Protein 1SS4 (pdb70)

Nearest PDB structures (foldseek):
  1ss4-assembly1_A  TM=1.002E+00  e=3.225E-28  Bacillus cereus
  2rk0-assembly1_A  TM=7.006E-01  e=5.644E-05  Parafrankia sp. EAN1pec
  3e5d-assembly1_A-2  TM=6.863E-01  e=2.915E-05  Listeria monocytogenes serotype 4b str. F2365
  2rk0-assembly1_B  TM=6.713E-01  e=6.364E-05  Parafrankia sp. EAN1pec
  2p25-assembly1_A-2  TM=6.770E-01  e=6.238E-04  Enterococcus faecalis V583

Secondary structure (DSSP, 8-state):
-----B----EEEE-S-HHHHHHHHHHHT------EEE-SHHHHHHHS--S-EEEE---TTSS--EEEEEEEESPP--B-TT--SSSBEEEE--BBS-S---HHHHHTT-EESS--EEETTTEEEEEEE-GGG-EEEEEEE--/--B----EEEE-S-HHHHHHHHHHHT------EEE--SHHHHHHT-SS-EEEE---TTSS--EEEEEEEESPP--B-TT--SSSBEEEE--BBS-S---HHHHHTT-EESS--EEETTTEEEEEEE-GGG-EEEEEEE--

Foldseek 3Di:
DPPDDDPAAAAEDEDADPVQVQVFVVVVAFDKPDKAKDQPQVVCVVVVVGRWIKIWIAHPVRRYDYIYIYTPPPHDDDDCQQPDCPDDDDHEEEEDADPVVCVVQVVVPKAWPDDQADDDQFKTKTWILGDVGHIYIYIYTHD/DDDPAAAAEDEDADQVQVQVLVVVVAFHKDDKDWDQDQVVCVVVVNGRWTKIWIAHPVRRYDYIYIYTPPPHDDDDCQQPDCPDDDDREEEEDADPVVVVVQVVVPKAWPDDWADDDQFKIKTWIQGVVRHIYMYMYGHD

Structure (mmCIF, N/CA/C/O backbone):
data_1SS4
#
_entry.id   1SS4
#
_cell.length_a   60.240
_cell.length_b   66.093
_cell.length_c   102.212
_cell.angle_alpha   90.00
_cell.angle_beta   90.00
_cell.angle_gamma   90.00
#
_symmetry.space_group_name_H-M   'P 2 2 21'
#
loop_
_entity.id
_entity.type
_entity.pdbx_description
1 polymer 'Glyoxalase family protein'
2 non-polymer 'ACETATE ION'
3 non-polymer 'SODIUM ION'
4 non-polymer 'CITRIC ACID'
5 non-polymer 'FORMIC ACID'
6 non-polymer 'MAGNESIUM ION'
7 non-polymer GLUTATHIONE
8 water water
#
loop_
_atom_site.group_PDB
_atom_site.id
_atom_site.type_symbol
_atom_site.label_atom_id
_atom_site.label_alt_id
_atom_site.label_comp_id
_atom_site.label_asym_id
_atom_site.label_entity_id
_atom_site.label_seq_id
_atom_site.pdbx_PDB_ins_code
_atom_site.Cartn_x
_atom_site.Cartn_y
_atom_site.Cartn_z
_atom_site.occupancy
_atom_site.B_iso_or_equiv
_atom_site.auth_seq_id
_atom_site.auth_comp_id
_atom_site.auth_asym_id
_atom_site.auth_atom_id
_atom_site.pdbx_PDB_model_num
ATOM 1 N N . ALA A 1 3 ? 8.248 34.597 10.950 1.00 54.58 0 ALA A N 1
ATOM 2 C CA . ALA A 1 3 ? 7.444 34.801 12.184 1.00 54.06 0 ALA A CA 1
ATOM 3 C C . ALA A 1 3 ? 6.106 34.070 12.076 1.00 53.76 0 ALA A C 1
ATOM 4 O O . ALA A 1 3 ? 5.344 34.266 11.124 1.00 54.24 0 ALA A O 1
ATOM 14 N N . ALA A 1 5 ? 2.467 33.387 13.746 1.00 48.23 2 ALA A N 1
ATOM 15 C CA . ALA A 1 5 ? 1.485 33.938 14.666 1.00 47.92 2 ALA A CA 1
ATOM 16 C C . ALA A 1 5 ? 1.275 33.096 15.923 1.00 46.46 2 ALA A C 1
ATOM 17 O O . ALA A 1 5 ? 1.401 33.601 17.038 1.00 47.13 2 ALA A O 1
ATOM 19 N N . LYS A 1 6 ? 0.969 31.814 15.746 1.00 44.10 3 LYS A N 1
ATOM 20 C CA . LYS A 1 6 ? 0.700 30.941 16.885 1.00 42.93 3 LYS A CA 1
ATOM 21 C C . LYS A 1 6 ? 1.748 29.872 17.203 1.00 40.15 3 LYS A C 1
ATOM 22 O O . LYS A 1 6 ? 1.400 28.751 17.604 1.00 38.79 3 LYS A O 1
ATOM 28 N N . ASN A 1 7 ? 3.021 30.202 17.034 1.00 35.53 4 ASN A N 1
ATOM 29 C CA . ASN A 1 7 ? 4.061 29.232 17.343 1.00 32.34 4 ASN A CA 1
ATOM 30 C C . ASN A 1 7 ? 5.468 29.801 17.266 1.00 32.11 4 ASN A C 1
ATOM 31 O O . ASN A 1 7 ? 5.670 30.951 16.894 1.00 33.11 4 ASN A O 1
ATOM 36 N N . LYS A 1 8 ? 6.443 28.976 17.616 1.00 30.10 5 LYS A N 1
ATOM 37 C CA . LYS A 1 8 ? 7.835 29.397 17.606 1.00 29.35 5 LYS A CA 1
ATOM 38 C C . LYS A 1 8 ? 8.723 28.171 17.439 1.00 26.59 5 LYS A C 1
ATOM 39 O O . LYS A 1 8 ? 8.485 27.141 18.067 1.00 26.64 5 LYS A O 1
ATOM 45 N N . LEU A 1 9 ? 9.740 28.276 16.589 1.00 24.64 6 LEU A N 1
ATOM 46 C CA . LEU A 1 9 ? 10.654 27.162 16.379 1.00 23.79 6 LEU A CA 1
ATOM 47 C C . LEU A 1 9 ? 11.834 27.431 17.286 1.00 24.20 6 LEU A C 1
ATOM 48 O O . LEU A 1 9 ? 12.650 28.319 16.993 1.00 23.05 6 LEU A O 1
ATOM 53 N N . LEU A 1 10 ? 11.936 26.666 18.373 1.00 24.40 7 LEU A N 1
ATOM 54 C CA . LEU A 1 10 ? 13.010 26.874 19.348 1.00 25.18 7 LEU A CA 1
ATOM 55 C C . LEU A 1 10 ? 14.365 26.365 18.867 1.00 24.89 7 LEU A C 1
ATOM 56 O O . LEU A 1 10 ? 15.395 26.977 19.144 1.00 25.21 7 LEU A O 1
ATOM 61 N N . ARG A 1 11 ? 14.374 25.241 18.161 1.00 22.85 8 ARG A N 1
ATOM 62 C CA . ARG A 1 11 ? 15.621 24.733 17.594 1.00 24.99 8 ARG A CA 1
ATOM 63 C C . ARG A 1 11 ? 15.450 23.404 16.888 1.00 23.80 8 ARG A C 1
ATOM 64 O O . ARG A 1 11 ? 14.387 22.789 16.917 1.00 23.06 8 ARG A O 1
ATOM 80 N N . ASP A 1 13 ? 16.530 20.046 17.348 1.00 22.78 10 ASP A N 1
ATOM 81 C CA . ASP A 1 13 ? 17.148 19.258 18.405 1.00 23.83 10 ASP A CA 1
ATOM 82 C C . ASP A 1 13 ? 18.217 18.272 17.972 1.00 22.36 10 ASP A C 1
ATOM 83 O O . ASP A 1 13 ? 19.280 18.178 18.592 1.00 20.74 10 ASP A O 1
ATOM 88 N N . ASN A 1 14 ? 17.946 17.526 16.913 1.00 21.19 11 ASN A N 1
ATOM 89 C CA . ASN A 1 14 ? 18.900 16.527 16.459 1.00 22.64 11 ASN A CA 1
ATOM 90 C C . ASN A 1 14 ? 18.449 15.892 15.153 1.00 21.68 11 ASN A C 1
ATOM 91 O O . ASN A 1 14 ? 17.304 16.066 14.723 1.00 23.59 11 ASN A O 1
ATOM 96 N N . VAL A 1 15 ? 19.372 15.171 14.531 1.00 21.24 12 VAL A N 1
ATOM 97 C CA . VAL A 1 15 ? 19.057 14.390 13.347 1.00 19.52 12 VAL A CA 1
ATOM 98 C C . VAL A 1 15 ? 19.366 12.997 13.875 1.00 20.31 12 VAL A C 1
ATOM 99 O O . VAL A 1 15 ? 20.329 12.824 14.617 1.00 18.50 12 VAL A O 1
ATOM 103 N N . SER A 1 16 ? 18.528 12.012 13.564 1.00 18.99 13 SER A N 1
ATOM 104 C CA . SER A 1 16 ? 18.791 10.675 14.072 1.00 18.19 13 SER A CA 1
ATOM 105 C C . SER A 1 16 ? 19.116 9.732 12.959 1.00 19.82 13 SER A C 1
ATOM 106 O O . SER A 1 16 ? 18.635 9.903 11.823 1.00 19.59 13 SER A O 1
ATOM 109 N N . ILE A 1 17 ? 19.942 8.735 13.297 1.00 19.63 14 ILE A N 1
ATOM 110 C CA . ILE A 1 17 ? 20.384 7.715 12.345 1.00 21.43 14 ILE A CA 1
ATOM 111 C C . ILE A 1 17 ? 20.134 6.345 13.001 1.00 21.38 14 ILE A C 1
ATOM 112 O O . ILE A 1 17 ? 20.451 6.157 14.175 1.00 22.70 14 ILE A O 1
ATOM 117 N N . VAL A 1 18 ? 19.547 5.420 12.248 1.00 22.60 15 VAL A N 1
ATOM 118 C CA . VAL A 1 18 ? 19.289 4.062 12.723 1.00 21.67 15 VAL A CA 1
ATOM 119 C C . VAL A 1 18 ? 20.513 3.265 12.281 1.00 22.89 15 VAL A C 1
ATOM 120 O O . VAL A 1 18 ? 20.851 3.253 11.104 1.00 21.62 15 VAL A O 1
ATOM 124 N N . VAL A 1 19 ? 21.194 2.629 13.231 1.00 23.56 16 VAL A N 1
ATOM 125 C CA . VAL A 1 19 ? 22.396 1.894 12.900 1.00 23.73 16 VAL A CA 1
ATOM 126 C C . VAL A 1 19 ? 22.339 0.433 13.322 1.00 26.52 16 VAL A C 1
ATOM 127 O O . VAL A 1 19 ? 21.459 0.028 14.094 1.00 25.39 16 VAL A O 1
ATOM 131 N N . GLU A 1 20 ? 23.276 -0.344 12.780 1.00 27.57 17 GLU A N 1
ATOM 132 C CA . GLU A 1 20 ? 23.400 -1.773 13.054 1.00 31.30 17 GLU A CA 1
ATOM 133 C C . GLU A 1 20 ? 24.095 -1.994 14.402 1.00 30.58 17 GLU A C 1
ATOM 134 O O . GLU A 1 20 ? 23.670 -2.816 15.208 1.00 30.70 17 GLU A O 1
ATOM 140 N N . SER A 1 21 ? 25.171 -1.252 14.636 1.00 32.23 18 SER A N 1
ATOM 141 C CA . SER A 1 21 ? 25.946 -1.352 15.879 1.00 31.37 18 SER A CA 1
ATOM 142 C C . SER A 1 21 ? 26.054 0.006 16.562 1.00 30.60 18 SER A C 1
ATOM 143 O O . SER A 1 21 ? 26.688 0.921 16.034 1.00 28.53 18 SER A O 1
ATOM 146 N N . LEU A 1 22 ? 25.434 0.138 17.733 1.00 30.05 19 LEU A N 1
ATOM 147 C CA . LEU A 1 22 ? 25.503 1.395 18.465 1.00 30.55 19 LEU A CA 1
ATOM 148 C C . LEU A 1 22 ? 26.955 1.634 18.913 1.00 30.43 19 LEU A C 1
ATOM 149 O O . LEU A 1 22 ? 27.487 2.750 18.804 1.00 29.22 19 LEU A O 1
ATOM 154 N N . ASP A 1 23 ? 27.609 0.589 19.408 1.00 29.97 20 ASP A N 1
ATOM 155 C CA . ASP A 1 23 ? 29.002 0.748 19.824 1.00 31.22 20 ASP A CA 1
ATOM 156 C C . ASP A 1 23 ? 29.879 1.328 18.709 1.00 30.79 20 ASP A C 1
ATOM 157 O O . ASP A 1 23 ? 30.651 2.261 18.947 1.00 30.64 20 ASP A O 1
ATOM 162 N N . ASN A 1 24 ? 29.780 0.773 17.501 1.00 29.29 21 ASN A N 1
ATOM 163 C CA . ASN A 1 24 ? 30.608 1.260 16.397 1.00 27.57 21 ASN A CA 1
ATOM 164 C C . ASN A 1 24 ? 30.255 2.678 15.952 1.00 27.77 21 ASN A C 1
ATOM 165 O O . ASN A 1 24 ? 31.145 3.476 15.620 1.00 25.41 21 ASN A O 1
ATOM 170 N N . ALA A 1 25 ? 28.961 2.986 15.915 1.00 25.71 22 ALA A N 1
ATOM 171 C CA . ALA A 1 25 ? 28.523 4.324 15.494 1.00 23.76 22 ALA A CA 1
ATOM 172 C C . ALA A 1 25 ? 28.973 5.370 16.517 1.00 25.31 22 ALA A C 1
ATOM 173 O O . ALA A 1 25 ? 29.480 6.425 16.150 1.00 26.24 22 ALA A O 1
ATOM 175 N N . ILE A 1 26 ? 28.799 5.072 17.802 1.00 26.40 23 ILE A N 1
ATOM 176 C CA . ILE A 1 26 ? 29.246 5.988 18.851 1.00 28.72 23 ILE A CA 1
ATOM 177 C C . ILE A 1 26 ? 30.748 6.228 18.650 1.00 28.14 23 ILE A C 1
ATOM 178 O O . ILE A 1 26 ? 31.209 7.363 18.627 1.00 27.40 23 ILE A O 1
ATOM 183 N N . SER A 1 27 ? 31.506 5.153 18.482 1.00 29.03 24 SER A N 1
ATOM 184 C CA . SER A 1 27 ? 32.950 5.291 18.299 1.00 30.18 24 SER A CA 1
ATOM 185 C C . SER A 1 27 ? 33.302 6.213 17.131 1.00 29.88 24 SER A C 1
ATOM 186 O O . SER A 1 27 ? 34.173 7.077 17.241 1.00 30.82 24 SER A O 1
ATOM 189 N N . PHE A 1 28 ? 32.616 6.030 16.010 1.00 28.09 25 PHE A N 1
ATOM 190 C CA . PHE A 1 28 ? 32.856 6.842 14.826 1.00 27.61 25 PHE A CA 1
ATOM 191 C C . PHE A 1 28 ? 32.577 8.333 15.039 1.00 26.36 25 PHE A C 1
ATOM 192 O O . PHE A 1 28 ? 33.401 9.177 14.699 1.00 26.32 25 PHE A O 1
ATOM 200 N N . PHE A 1 29 ? 31.420 8.670 15.601 1.00 24.75 26 PHE A N 1
ATOM 201 C CA . PHE A 1 29 ? 31.124 10.072 15.798 1.00 24.51 26 PHE A CA 1
ATOM 202 C C . PHE A 1 29 ? 32.019 10.698 16.862 1.00 25.60 26 PHE A C 1
ATOM 203 O O . PHE A 1 29 ? 32.269 11.899 16.830 1.00 25.71 26 PHE A O 1
ATOM 211 N N . GLU A 1 30 ? 32.548 9.879 17.769 1.00 30.36 27 GLU A N 1
ATOM 212 C CA . GLU A 1 30 ? 33.469 10.407 18.777 1.00 32.79 27 GLU A CA 1
ATOM 213 C C . GLU A 1 30 ? 34.733 10.868 18.063 1.00 33.04 27 GLU A C 1
ATOM 214 O O . GLU A 1 30 ? 35.298 11.906 18.404 1.00 33.64 27 GLU A O 1
ATOM 220 N N . GLU A 1 31 ? 35.154 10.101 17.058 1.00 33.73 28 GLU A N 1
ATOM 221 C CA . GLU A 1 31 ? 36.337 10.419 16.258 1.00 33.50 28 GLU A CA 1
ATOM 222 C C . GLU A 1 31 ? 36.129 11.704 15.461 1.00 33.40 28 GLU A C 1
ATOM 223 O O . GLU A 1 31 ? 37.068 12.463 15.233 1.00 31.41 28 GLU A O 1
ATOM 229 N N . ILE A 1 32 ? 34.895 11.932 15.017 1.00 29.92 29 ILE A N 1
ATOM 230 C CA . ILE A 1 32 ? 34.563 13.139 14.278 1.00 28.89 29 ILE A CA 1
ATOM 231 C C . ILE A 1 32 ? 34.666 14.321 15.246 1.00 27.83 29 ILE A C 1
ATOM 232 O O . ILE A 1 32 ? 34.931 15.448 14.844 1.00 27.83 29 ILE A O 1
ATOM 237 N N . GLY A 1 33 ? 34.402 14.069 16.519 1.00 28.72 30 GLY A N 1
ATOM 238 C CA . GLY A 1 33 ? 34.487 15.144 17.486 1.00 28.62 30 GLY A CA 1
ATOM 239 C C . GLY A 1 33 ? 33.266 15.372 18.346 1.00 28.99 30 GLY A C 1
ATOM 240 O O . GLY A 1 33 ? 33.259 16.309 19.148 1.00 28.59 30 GLY A O 1
ATOM 241 N N . LEU A 1 34 ? 32.223 14.559 18.176 1.00 28.65 31 LEU A N 1
ATOM 242 C CA . LEU A 1 34 ? 31.036 14.720 19.010 1.00 27.11 31 LEU A CA 1
ATOM 243 C C . LEU A 1 34 ? 31.226 13.949 20.316 1.00 28.64 31 LEU A C 1
ATOM 244 O O . LEU A 1 34 ? 32.007 12.991 20.387 1.00 27.25 31 LEU A O 1
ATOM 249 N N . ASN A 1 35 ? 30.506 14.379 21.347 1.00 27.83 32 ASN A N 1
ATOM 250 C CA . ASN A 1 35 ? 30.577 13.724 22.653 1.00 29.76 32 ASN A CA 1
ATOM 251 C C . ASN A 1 35 ? 29.271 12.992 22.946 1.00 29.55 32 ASN A C 1
ATOM 252 O O . ASN A 1 35 ? 28.197 13.418 22.518 1.00 31.22 32 ASN A O 1
ATOM 257 N N . LEU A 1 36 ? 29.377 11.881 23.672 1.00 29.64 33 LEU A N 1
ATOM 258 C CA . LEU A 1 36 ? 28.231 11.067 24.026 1.00 29.72 33 LEU A CA 1
ATOM 259 C C . LEU A 1 36 ? 27.588 11.617 25.294 1.00 31.50 33 LEU A C 1
ATOM 260 O O . LEU A 1 36 ? 28.230 11.633 26.344 1.00 30.50 33 LEU A O 1
ATOM 265 N N . GLU A 1 37 ? 26.338 12.075 25.190 1.00 30.11 34 GLU A N 1
ATOM 266 C CA . GLU A 1 37 ? 25.606 12.639 26.336 1.00 33.36 34 GLU A CA 1
ATOM 267 C C . GLU A 1 37 ? 24.970 11.543 27.159 1.00 34.16 34 GLU A C 1
ATOM 268 O O . GLU A 1 37 ? 24.969 11.585 28.392 1.00 37.39 34 GLU A O 1
ATOM 274 N N . GLY A 1 38 ? 24.423 10.554 26.473 1.00 31.79 35 GLY A N 1
ATOM 275 C CA . GLY A 1 38 ? 23.777 9.474 27.177 1.00 32.14 35 GLY A CA 1
ATOM 276 C C . GLY A 1 38 ? 23.537 8.288 26.276 1.00 31.95 35 GLY A C 1
ATOM 277 O O . GLY A 1 38 ? 23.647 8.373 25.046 1.00 29.21 35 GLY A O 1
ATOM 278 N N . ARG A 1 39 ? 23.191 7.176 26.903 1.00 31.21 36 ARG A N 1
ATOM 279 C CA . ARG A 1 39 ? 22.943 5.946 26.189 1.00 34.31 36 ARG A CA 1
ATOM 280 C C . ARG A 1 39 ? 21.965 5.146 27.023 1.00 36.17 36 ARG A C 1
ATOM 281 O O . ARG A 1 39 ? 22.139 5.025 28.237 1.00 35.47 36 ARG A O 1
ATOM 289 N N . ALA A 1 40 ? 20.937 4.602 26.385 1.00 35.29 37 ALA A N 1
ATOM 290 C CA . ALA A 1 40 ? 19.959 3.843 27.131 1.00 36.97 37 ALA A CA 1
ATOM 291 C C . ALA A 1 40 ? 19.079 2.954 26.278 1.00 37.34 37 ALA A C 1
ATOM 292 O O . ALA A 1 40 ? 18.915 3.170 25.080 1.00 35.35 37 ALA A O 1
ATOM 294 N N . ASN A 1 41 ? 18.531 1.926 26.913 1.00 36.47 38 ASN A N 1
ATOM 295 C CA . ASN A 1 41 ? 17.626 1.018 26.240 1.00 38.63 38 ASN A CA 1
ATOM 296 C C . ASN A 1 41 ? 16.268 1.641 26.491 1.00 37.50 38 ASN A C 1
ATOM 297 O O . ASN A 1 41 ? 15.984 2.072 27.600 1.00 38.69 38 ASN A O 1
ATOM 302 N N . VAL A 1 42 ? 15.437 1.717 25.464 1.00 37.77 39 VAL A N 1
ATOM 303 C CA . VAL A 1 42 ? 14.114 2.296 25.629 1.00 37.56 39 VAL A CA 1
ATOM 304 C C . VAL A 1 42 ? 13.103 1.241 25.229 1.00 39.92 39 VAL A C 1
ATOM 305 O O . VAL A 1 42 ? 13.060 0.831 24.073 1.00 39.07 39 VAL A O 1
ATOM 309 N N . GLU A 1 43 ? 12.305 0.773 26.187 1.00 39.79 40 GLU A N 1
ATOM 310 C CA . GLU A 1 43 ? 11.309 -0.231 25.854 1.00 40.92 40 GLU A CA 1
ATOM 311 C C . GLU A 1 43 ? 9.922 0.141 26.336 1.00 40.03 40 GLU A C 1
ATOM 312 O O . GLU A 1 43 ? 8.970 -0.610 26.129 1.00 41.07 40 GLU A O 1
ATOM 318 N N . GLY A 1 44 ? 9.806 1.312 26.957 1.00 39.05 41 GLY A N 1
ATOM 319 C CA . GLY A 1 44 ? 8.514 1.774 27.428 1.00 37.56 41 GLY A CA 1
ATOM 320 C C . GLY A 1 44 ? 7.605 1.873 26.220 1.00 38.11 41 GLY A C 1
ATOM 321 O O . GLY A 1 44 ? 8.056 2.237 25.121 1.00 36.19 41 GLY A O 1
ATOM 322 N N . GLU A 1 45 ? 6.329 1.560 26.402 1.00 36.61 42 GLU A N 1
ATOM 323 C CA . GLU A 1 45 ? 5.403 1.591 25.283 1.00 38.23 42 GLU A CA 1
ATOM 324 C C . GLU A 1 45 ? 5.223 2.962 24.626 1.00 34.15 42 GLU A C 1
ATOM 325 O O . GLU A 1 45 ? 4.797 3.048 23.480 1.00 36.30 42 GLU A O 1
ATOM 331 N N . TRP A 1 46 ? 5.562 4.033 25.331 1.00 33.48 43 TRP A N 1
ATOM 332 C CA . TRP A 1 46 ? 5.422 5.361 24.747 1.00 29.82 43 TRP A CA 1
ATOM 333 C C . TRP A 1 46 ? 6.184 5.488 23.425 1.00 30.72 43 TRP A C 1
ATOM 334 O O . TRP A 1 46 ? 5.676 6.063 22.460 1.00 28.25 43 TRP A O 1
ATOM 345 N N . ALA A 1 47 ? 7.405 4.955 23.388 1.00 29.57 44 ALA A N 1
ATOM 346 C CA . ALA A 1 47 ? 8.245 5.029 22.189 1.00 28.94 44 ALA A CA 1
ATOM 347 C C . ALA A 1 47 ? 7.567 4.391 20.981 1.00 27.63 44 ALA A C 1
ATOM 348 O O . ALA A 1 47 ? 7.588 4.941 19.875 1.00 28.54 44 ALA A O 1
ATOM 350 N N . GLY A 1 48 ? 6.973 3.225 21.199 1.00 24.58 45 GLY A N 1
ATOM 351 C CA . GLY A 1 48 ? 6.278 2.547 20.125 1.00 24.65 45 GLY A CA 1
ATOM 352 C C . GLY A 1 48 ? 5.084 3.349 19.634 1.00 25.27 45 GLY A C 1
ATOM 353 O O . GLY A 1 48 ? 4.710 3.243 18.464 1.00 24.55 45 GLY A O 1
ATOM 354 N N . ARG A 1 49 ? 4.467 4.143 20.512 1.00 25.04 46 ARG A N 1
ATOM 355 C CA . ARG A 1 49 ? 3.321 4.958 20.081 1.00 24.21 46 ARG A CA 1
ATOM 356 C C . ARG A 1 49 ? 3.802 6.106 19.176 1.00 25.30 46 ARG A C 1
ATOM 357 O O . ARG A 1 49 ? 3.066 6.573 18.317 1.00 25.12 46 ARG A O 1
ATOM 365 N N . VAL A 1 50 ? 5.028 6.579 19.397 1.00 22.39 47 VAL A N 1
ATOM 366 C CA . VAL A 1 50 ? 5.566 7.669 18.589 1.00 24.43 47 VAL A CA 1
ATOM 367 C C . VAL A 1 50 ? 5.865 7.166 17.179 1.00 24.36 47 VAL A C 1
ATOM 368 O O . VAL A 1 50 ? 5.446 7.756 16.183 1.00 24.23 47 VAL A O 1
ATOM 372 N N . THR A 1 51 ? 6.611 6.067 17.115 1.00 24.57 48 THR A N 1
ATOM 373 C CA . THR A 1 51 ? 7.047 5.487 15.845 1.00 25.22 48 THR A CA 1
ATOM 374 C C . THR A 1 51 ? 5.959 4.757 15.093 1.00 26.93 48 THR A C 1
ATOM 375 O O . THR A 1 51 ? 6.079 4.543 13.882 1.00 26.03 48 THR A O 1
ATOM 379 N N . GLY A 1 52 ? 4.910 4.353 15.810 1.00 28.66 49 GLY A N 1
ATOM 380 C CA . GLY A 1 52 ? 3.846 3.596 15.182 1.00 28.83 49 GLY A CA 1
ATOM 381 C C . GLY A 1 52 ? 4.211 2.121 15.055 1.00 29.86 49 GLY A C 1
ATOM 382 O O . GLY A 1 52 ? 3.447 1.349 14.475 1.00 31.66 49 GLY A O 1
ATOM 383 N N . LEU A 1 53 ? 5.365 1.708 15.586 1.00 29.67 50 LEU A N 1
ATOM 384 C CA . LEU A 1 53 ? 5.751 0.301 15.478 1.00 30.93 50 LEU A CA 1
ATOM 385 C C . LEU A 1 53 ? 5.086 -0.562 16.554 1.00 35.71 50 LEU A C 1
ATOM 386 O O . LEU A 1 53 ? 4.945 -1.781 16.401 1.00 35.73 50 LEU A O 1
ATOM 391 N N . GLY A 1 54 ? 4.655 0.078 17.634 1.00 38.08 51 GLY A N 1
ATOM 392 C CA . GLY A 1 54 ? 3.979 -0.647 18.690 1.00 42.59 51 GLY A CA 1
ATOM 393 C C . GLY A 1 54 ? 4.901 -1.329 19.674 1.00 43.93 51 GLY A C 1
ATOM 394 O O . GLY A 1 54 ? 5.467 -0.691 20.564 1.00 46.17 51 GLY A O 1
ATOM 395 N N . SER A 1 55 ? 5.055 -2.635 19.529 1.00 44.35 52 SER A N 1
ATOM 396 C CA . SER A 1 55 ? 5.916 -3.358 20.443 1.00 45.70 52 SER A CA 1
ATOM 397 C C . SER A 1 55 ? 7.360 -3.182 19.989 1.00 45.37 52 SER A C 1
ATOM 398 O O . SER A 1 55 ? 7.817 -3.899 19.098 1.00 48.79 52 SER A O 1
ATOM 401 N N . GLN A 1 56 ? 8.069 -2.214 20.569 1.00 41.10 53 GLN A N 1
ATOM 402 C CA . GLN A 1 56 ? 9.460 -2.004 20.184 1.00 38.76 53 GLN A CA 1
ATOM 403 C C . GLN A 1 56 ? 10.400 -1.863 21.357 1.00 37.02 53 GLN A C 1
ATOM 404 O O . GLN A 1 56 ? 9.999 -1.496 22.471 1.00 37.90 53 GLN A O 1
ATOM 410 N N . CYS A 1 57 ? 11.658 -2.180 21.081 1.00 34.19 54 CYS A N 1
ATOM 411 C CA . CYS A 1 57 ? 12.741 -2.108 22.037 1.00 34.53 54 CYS A CA 1
ATOM 412 C C . CYS A 1 57 ? 13.898 -1.559 21.223 1.00 32.61 54 CYS A C 1
ATOM 413 O O . CYS A 1 57 ? 14.354 -2.201 20.281 1.00 30.44 54 CYS A O 1
ATOM 416 N N . VAL A 1 58 ? 14.351 -0.363 21.569 1.00 31.27 55 VAL A N 1
ATOM 417 C CA . VAL A 1 58 ? 15.452 0.256 20.848 1.00 30.93 55 VAL A CA 1
ATOM 418 C C . VAL A 1 58 ? 16.488 0.786 21.820 1.00 30.53 55 VAL A C 1
ATOM 419 O O . VAL A 1 58 ? 16.152 1.190 22.931 1.00 32.30 55 VAL A O 1
ATOM 423 N N . GLU A 1 59 ? 17.757 0.731 21.431 1.00 29.49 56 GLU A N 1
ATOM 424 C CA . GLU A 1 59 ? 18.804 1.282 22.266 1.00 28.54 56 GLU A CA 1
ATOM 425 C C . GLU A 1 59 ? 19.157 2.610 21.600 1.00 29.13 56 GLU A C 1
ATOM 426 O O . GLU A 1 59 ? 19.364 2.676 20.377 1.00 26.25 56 GLU A O 1
ATOM 432 N N . ILE A 1 60 ? 19.232 3.657 22.409 1.00 28.15 57 ILE A N 1
ATOM 433 C CA . ILE A 1 60 ? 19.507 5.005 21.923 1.00 29.29 57 ILE A CA 1
ATOM 434 C C . ILE A 1 60 ? 20.761 5.623 22.524 1.00 29.41 57 ILE A C 1
ATOM 435 O O . ILE A 1 60 ? 21.092 5.376 23.687 1.00 30.44 57 ILE A O 1
ATOM 440 N N . ALA A 1 61 ? 21.452 6.426 21.723 1.00 26.93 58 ALA A N 1
ATOM 441 C CA . ALA A 1 61 ? 22.655 7.124 22.167 1.00 28.51 58 ALA A CA 1
ATOM 442 C C . ALA A 1 61 ? 22.587 8.540 21.617 1.00 29.25 58 ALA A C 1
ATOM 443 O O . ALA A 1 61 ? 22.360 8.732 20.427 1.00 29.58 58 ALA A O 1
ATOM 461 N N . VAL A 1 64 ? 26.479 14.954 21.102 1.00 27.23 61 VAL A N 1
ATOM 462 C CA . VAL A 1 64 ? 26.361 16.401 21.043 1.00 24.40 61 VAL A CA 1
ATOM 463 C C . VAL A 1 64 ? 27.666 17.024 20.553 1.00 25.52 61 VAL A C 1
ATOM 464 O O . VAL A 1 64 ? 28.754 16.495 20.813 1.00 24.48 61 VAL A O 1
ATOM 468 N N . THR A 1 65 ? 27.571 18.135 19.830 1.00 23.70 62 THR A N 1
ATOM 469 C CA . THR A 1 65 ? 28.779 18.793 19.345 1.00 23.72 62 THR A CA 1
ATOM 470 C C . THR A 1 65 ? 29.376 19.612 20.488 1.00 24.56 62 THR A C 1
ATOM 471 O O . THR A 1 65 ? 28.675 19.968 21.435 1.00 24.18 62 THR A O 1
ATOM 475 N N . PRO A 1 66 ? 30.683 19.895 20.422 1.00 26.97 63 PRO A N 1
ATOM 476 C CA . PRO A 1 66 ? 31.357 20.678 21.456 1.00 27.29 63 PRO A CA 1
ATOM 477 C C . PRO A 1 66 ? 30.696 22.034 21.656 1.00 27.56 63 PRO A C 1
ATOM 478 O O . PRO A 1 66 ? 30.606 22.508 22.778 1.00 27.60 63 PRO A O 1
ATOM 482 N N . ASP A 1 67 ? 30.253 22.672 20.573 1.00 28.43 64 ASP A N 1
ATOM 483 C CA . ASP A 1 67 ? 29.616 23.975 20.713 1.00 30.33 64 ASP A CA 1
ATOM 484 C C . ASP A 1 67 ? 28.262 23.852 21.423 1.00 30.07 64 ASP A C 1
ATOM 485 O O . ASP A 1 67 ? 27.638 24.850 21.760 1.00 28.86 64 ASP A O 1
ATOM 490 N N . GLY A 1 68 ? 27.815 22.620 21.645 1.00 29.57 65 GLY A N 1
ATOM 491 C CA . GLY A 1 68 ? 26.546 22.397 22.331 1.00 27.84 65 GLY A CA 1
ATOM 492 C C . GLY A 1 68 ? 25.271 22.705 21.558 1.00 29.51 65 GLY A C 1
ATOM 493 O O . GLY A 1 68 ? 24.176 22.606 22.111 1.00 27.93 65 GLY A O 1
ATOM 494 N N . HIS A 1 69 ? 25.389 23.050 20.281 1.00 28.99 66 HIS A N 1
ATOM 495 C CA . HIS A 1 69 ? 24.209 23.401 19.500 1.00 29.91 66 HIS A CA 1
ATOM 496 C C . HIS A 1 69 ? 23.582 22.287 18.688 1.00 28.96 66 HIS A C 1
ATOM 497 O O . HIS A 1 69 ? 22.406 22.365 18.333 1.00 31.81 66 HIS A O 1
ATOM 504 N N . SER A 1 70 ? 24.364 21.268 18.369 1.00 29.21 67 SER A N 1
ATOM 505 C CA . SER A 1 70 ? 23.868 20.222 17.495 1.00 25.43 67 SER A CA 1
ATOM 506 C C . SER A 1 70 ? 23.984 18.838 18.070 1.00 25.61 67 SER A C 1
ATOM 507 O O . SER A 1 70 ? 24.907 18.541 18.826 1.00 25.51 67 SER A O 1
ATOM 510 N N . ARG A 1 71 ? 23.056 17.979 17.683 1.00 24.22 68 ARG A N 1
ATOM 511 C CA . ARG A 1 71 ? 23.066 16.625 18.189 1.00 23.45 68 ARG A CA 1
ATOM 512 C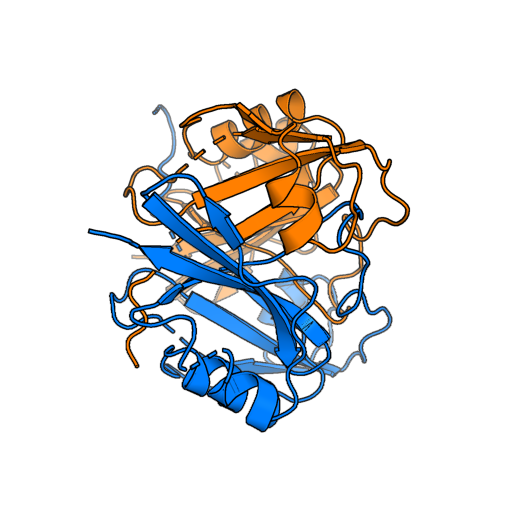 C . ARG A 1 71 ? 22.731 15.586 17.134 1.00 24.88 68 ARG A C 1
ATOM 513 O O . ARG A 1 71 ? 21.966 15.849 16.202 1.00 23.25 68 ARG A O 1
ATOM 521 N N . ILE A 1 72 ? 23.309 14.400 17.314 1.00 23.39 69 ILE A N 1
ATOM 522 C CA . ILE A 1 72 ? 23.053 13.261 16.446 1.00 22.11 69 ILE A CA 1
ATOM 523 C C . ILE A 1 72 ? 22.543 12.154 17.363 1.00 24.56 69 ILE A C 1
ATOM 524 O O . ILE A 1 72 ? 23.217 11.744 18.311 1.00 24.44 69 ILE A O 1
ATOM 529 N N . GLU A 1 73 ? 21.333 11.689 17.090 1.00 22.44 70 GLU A N 1
ATOM 530 C CA . GLU A 1 73 ? 20.751 10.616 17.881 1.00 23.38 70 GLU A CA 1
ATOM 531 C C . GLU A 1 73 ? 20.976 9.323 17.123 1.00 22.59 70 GLU A C 1
ATOM 532 O O . GLU A 1 73 ? 20.583 9.205 15.958 1.00 24.32 70 GLU A O 1
ATOM 538 N N . LEU A 1 74 ? 21.594 8.357 17.786 1.00 22.26 71 LEU A N 1
ATOM 539 C CA . LEU A 1 74 ? 21.859 7.063 17.184 1.00 22.13 71 LEU A CA 1
ATOM 540 C C . LEU A 1 74 ? 20.890 6.058 17.801 1.00 24.89 71 LEU A C 1
ATOM 541 O O . LEU A 1 74 ? 20.724 6.011 19.030 1.00 22.79 71 LEU A O 1
ATOM 546 N N . SER A 1 75 ? 20.219 5.287 16.943 1.00 24.44 72 SER A N 1
ATOM 547 C CA . SER A 1 75 ? 19.254 4.282 17.381 1.00 25.81 72 SER A CA 1
ATOM 548 C C . SER A 1 75 ? 19.566 2.903 16.806 1.00 25.25 72 SER A C 1
ATOM 549 O O . SER A 1 75 ? 19.988 2.778 15.654 1.00 24.22 72 SER A O 1
ATOM 552 N N . ARG A 1 76 ? 19.348 1.882 17.624 1.00 25.05 73 ARG A N 1
ATOM 553 C CA . ARG A 1 76 ? 19.536 0.490 17.224 1.00 28.67 73 ARG A CA 1
ATOM 554 C C . ARG A 1 76 ? 18.274 -0.266 17.641 1.00 27.58 73 ARG A C 1
ATOM 555 O O . ARG A 1 76 ? 17.908 -0.275 18.822 1.00 27.29 73 ARG A O 1
ATOM 563 N N . PHE A 1 77 ? 17.604 -0.883 16.672 1.00 28.52 74 PHE A N 1
ATOM 564 C CA . PHE A 1 77 ? 16.386 -1.637 16.943 1.00 29.64 74 PHE A CA 1
ATOM 565 C C . PHE A 1 77 ? 16.688 -3.055 17.439 1.00 30.46 74 PHE A C 1
ATOM 566 O O . PHE A 1 77 ? 17.468 -3.758 16.829 1.00 30.69 74 PHE A O 1
ATOM 574 N N . LEU A 1 78 ? 16.090 -3.456 18.559 1.00 32.77 75 LEU A N 1
ATOM 575 C CA . LEU A 1 78 ? 16.249 -4.830 19.045 1.00 33.00 75 LEU A CA 1
ATOM 576 C C . LEU A 1 78 ? 14.999 -5.502 18.458 1.00 33.60 75 LEU A C 1
ATOM 577 O O . LEU A 1 78 ? 15.070 -6.557 17.826 1.00 36.20 75 LEU A O 1
ATOM 582 N N . THR A 1 79 ? 13.857 -4.857 18.646 1.00 30.90 76 THR A N 1
ATOM 583 C CA . THR A 1 79 ? 12.593 -5.323 18.077 1.00 31.86 76 THR A CA 1
ATOM 584 C C . THR A 1 79 ? 11.743 -4.091 17.742 1.00 30.86 76 THR A C 1
ATOM 585 O O . THR A 1 79 ? 11.774 -3.086 18.468 1.00 30.27 76 THR A O 1
ATOM 589 N N . PRO A 1 80 ? 11.025 -4.127 16.607 1.00 28.62 77 PRO A N 1
ATOM 590 C CA . PRO A 1 80 ? 10.991 -5.240 15.653 1.00 28.37 77 PRO A CA 1
ATOM 591 C C . PRO A 1 80 ? 12.300 -5.131 14.887 1.00 27.90 77 PRO A C 1
ATOM 592 O O . PRO A 1 80 ? 12.953 -4.105 14.961 1.00 27.02 77 PRO A O 1
ATOM 596 N N . PRO A 1 81 ? 12.704 -6.169 14.138 1.00 29.11 78 PRO A N 1
ATOM 597 C CA . PRO A 1 81 ? 13.977 -5.954 13.439 1.00 26.37 78 PRO A CA 1
ATOM 598 C C . PRO A 1 81 ? 13.860 -4.922 12.311 1.00 25.34 78 PRO A C 1
ATOM 599 O O . PRO A 1 81 ? 12.756 -4.586 11.861 1.00 24.59 78 PRO A O 1
ATOM 603 N N . THR A 1 82 ? 14.989 -4.405 11.844 1.00 23.42 79 THR A N 1
ATOM 604 C CA . THR A 1 82 ? 14.911 -3.461 10.740 1.00 22.52 79 THR A CA 1
ATOM 605 C C . THR A 1 82 ? 14.528 -4.299 9.500 1.00 22.31 79 THR A C 1
ATOM 606 O O . THR A 1 82 ? 14.775 -5.508 9.447 1.00 23.28 79 THR A O 1
ATOM 610 N N . ILE A 1 83 ? 13.926 -3.651 8.511 1.00 20.52 80 ILE A N 1
ATOM 611 C CA . ILE A 1 83 ? 13.458 -4.317 7.308 1.00 21.25 80 ILE A CA 1
ATOM 612 C C . ILE A 1 83 ? 13.833 -3.581 6.017 1.00 20.48 80 ILE A C 1
ATOM 613 O O . ILE A 1 83 ? 13.380 -3.946 4.942 1.00 20.71 80 ILE A O 1
ATOM 618 N N . ALA A 1 84 ? 14.630 -2.523 6.120 1.00 19.86 81 ALA A N 1
ATOM 619 C CA . ALA A 1 84 ? 15.072 -1.788 4.937 1.00 19.40 81 ALA A CA 1
ATOM 620 C C . ALA A 1 84 ? 16.409 -1.171 5.290 1.00 20.20 81 ALA A C 1
ATOM 621 O O . ALA A 1 84 ? 16.755 -1.110 6.464 1.00 21.44 81 ALA A O 1
ATOM 623 N N . ASP A 1 85 ? 17.160 -0.728 4.290 1.00 17.72 82 ASP A N 1
ATOM 624 C CA . ASP A 1 85 ? 18.479 -0.136 4.569 1.00 18.97 82 ASP A CA 1
ATOM 625 C C . ASP A 1 85 ? 18.794 0.910 3.505 1.00 19.41 82 ASP A C 1
ATOM 626 O O . ASP A 1 85 ? 18.747 0.594 2.334 1.00 21.58 82 ASP A O 1
ATOM 631 N N . HIS A 1 86 ? 19.034 2.162 3.882 1.00 15.45 83 HIS A N 1
ATOM 632 C CA . HIS A 1 86 ? 19.448 3.151 2.894 1.00 17.71 83 HIS A CA 1
ATOM 633 C C . HIS A 1 86 ? 20.781 3.754 3.363 1.00 19.73 83 HIS A C 1
ATOM 634 O O . HIS A 1 86 ? 21.179 4.833 2.954 1.00 20.58 83 HIS A O 1
ATOM 641 N N . ARG A 1 87 ? 21.477 3.037 4.234 1.00 20.33 84 ARG A N 1
ATOM 642 C CA . ARG A 1 87 ? 22.767 3.524 4.721 1.00 18.29 84 ARG A CA 1
ATOM 643 C C . ARG A 1 87 ? 23.748 3.771 3.582 1.00 20.45 84 ARG A C 1
ATOM 644 O O . ARG A 1 87 ? 24.507 4.729 3.630 1.00 19.47 84 ARG A O 1
ATOM 652 N N . THR A 1 88 ? 23.729 2.914 2.564 1.00 19.16 85 THR A N 1
ATOM 653 C CA . THR A 1 88 ? 24.642 3.093 1.443 1.00 20.80 85 THR A CA 1
ATOM 654 C C . THR A 1 88 ? 23.935 3.561 0.167 1.00 21.53 85 THR A C 1
ATOM 655 O O . THR A 1 88 ? 24.344 3.225 -0.937 1.00 21.47 85 THR A O 1
ATOM 659 N N . ALA A 1 89 ? 22.871 4.341 0.324 1.00 18.83 86 ALA A N 1
ATOM 660 C CA . ALA A 1 89 ? 22.129 4.845 -0.828 1.00 20.28 86 ALA A CA 1
ATOM 661 C C . ALA A 1 89 ? 23.055 5.694 -1.688 1.00 21.79 86 ALA A C 1
ATOM 662 O O . ALA A 1 89 ? 24.017 6.292 -1.180 1.00 20.82 86 ALA A O 1
ATOM 664 N N . PRO A 1 90 ? 22.806 5.736 -2.999 1.00 20.63 87 PRO A N 1
ATOM 665 C CA . PRO A 1 90 ? 23.691 6.567 -3.823 1.00 21.16 87 PRO A CA 1
ATOM 666 C C . PRO A 1 90 ? 23.527 8.049 -3.476 1.00 22.20 87 PRO A C 1
ATOM 667 O O . PRO A 1 90 ? 22.515 8.458 -2.884 1.00 20.56 87 PRO A O 1
ATOM 671 N N . VAL A 1 91 ? 24.530 8.851 -3.821 1.00 19.68 88 VAL A N 1
ATOM 672 C CA . VAL A 1 91 ? 24.448 10.275 -3.538 1.00 20.82 88 VAL A CA 1
ATOM 673 C C . VAL A 1 91 ? 23.234 10.847 -4.279 1.00 21.36 88 VAL A C 1
ATOM 674 O O . VAL A 1 91 ? 22.485 11.653 -3.720 1.00 20.42 88 VAL A O 1
ATOM 678 N N . ASN A 1 92 ? 23.037 10.429 -5.530 1.00 20.26 89 ASN A N 1
ATOM 679 C CA . ASN A 1 92 ? 21.904 10.937 -6.303 1.00 19.71 89 ASN A CA 1
ATOM 680 C C . ASN A 1 92 ? 20.641 10.094 -6.074 1.00 18.98 89 ASN A C 1
ATOM 681 O O . ASN A 1 92 ? 20.182 9.346 -6.950 1.00 19.68 89 ASN A O 1
ATOM 686 N N . ALA A 1 93 ? 20.113 10.203 -4.854 1.00 19.41 90 ALA A N 1
ATOM 687 C CA . ALA A 1 93 ? 18.897 9.501 -4.447 1.00 19.39 90 ALA A CA 1
ATOM 688 C C . ALA A 1 93 ? 18.060 10.474 -3.648 1.00 17.96 90 ALA A C 1
ATOM 689 O O . ALA A 1 93 ? 18.587 11.367 -2.991 1.00 20.39 90 ALA A O 1
ATOM 691 N N . LEU A 1 94 ? 16.756 10.294 -3.699 1.00 17.89 91 LEU A N 1
ATOM 692 C CA . LEU A 1 94 ? 15.839 11.156 -2.968 1.00 18.09 91 LEU A CA 1
ATOM 693 C C . LEU A 1 94 ? 15.797 10.788 -1.485 1.00 18.21 91 LEU A C 1
ATOM 694 O O . LEU A 1 94 ? 15.818 9.608 -1.133 1.00 18.28 91 LEU A O 1
ATOM 699 N N . GLY A 1 95 ? 15.738 11.807 -0.629 1.00 18.15 92 GLY A N 1
ATOM 700 C CA . GLY A 1 95 ? 15.688 11.588 0.811 1.00 18.17 92 GLY A CA 1
ATOM 701 C C . GLY A 1 95 ? 16.912 12.151 1.537 1.00 19.05 92 GLY A C 1
ATOM 702 O O . GLY A 1 95 ? 17.765 12.803 0.930 1.00 16.28 92 GLY A O 1
ATOM 703 N N . TYR A 1 96 ? 16.976 11.926 2.848 1.00 17.93 93 TYR A N 1
ATOM 704 C CA . TYR A 1 96 ? 18.101 12.424 3.652 1.00 17.37 93 TYR A CA 1
ATOM 705 C C . TYR A 1 96 ? 19.392 11.981 2.998 1.00 16.36 93 TYR A C 1
ATOM 706 O O . TYR A 1 96 ? 19.541 10.819 2.623 1.00 16.44 93 TYR A O 1
ATOM 715 N N . LEU A 1 97 ? 20.338 12.908 2.874 1.00 16.77 94 LEU A N 1
ATOM 716 C CA . LEU A 1 97 ? 21.601 12.593 2.206 1.00 15.43 94 LEU A CA 1
ATOM 717 C C . LEU A 1 97 ? 22.807 12.507 3.128 1.00 17.29 94 LEU A C 1
ATOM 718 O O . LEU A 1 97 ? 23.465 11.454 3.243 1.00 16.11 94 LEU A O 1
ATOM 723 N N . ARG A 1 98 ? 23.120 13.616 3.777 1.00 18.18 95 ARG A N 1
ATOM 724 C CA . ARG A 1 98 ? 24.275 13.600 4.655 1.00 19.30 95 ARG A CA 1
ATOM 725 C C . ARG A 1 98 ? 24.280 14.784 5.589 1.00 19.25 95 ARG A C 1
ATOM 726 O O . ARG A 1 98 ? 23.669 15.810 5.301 1.00 21.96 95 ARG A O 1
ATOM 734 N N . VAL A 1 99 ? 24.968 14.623 6.712 1.00 20.31 96 VAL A N 1
ATOM 735 C CA . VAL A 1 99 ? 25.167 15.737 7.618 1.00 20.88 96 VAL A CA 1
ATOM 736 C C . VAL A 1 99 ? 26.593 16.208 7.269 1.00 22.25 96 VAL A C 1
ATOM 737 O O . VAL A 1 99 ? 27.469 15.390 6.961 1.00 22.77 96 VAL A O 1
ATOM 749 N N . PHE A 1 101 ? 29.971 18.407 8.469 1.00 24.56 98 PHE A N 1
ATOM 750 C CA . PHE A 1 101 ? 30.689 18.906 9.647 1.00 25.01 98 PHE A CA 1
ATOM 751 C C . PHE A 1 101 ? 31.865 19.801 9.216 1.00 27.88 98 PHE A C 1
ATOM 752 O O . PHE A 1 101 ? 32.551 19.501 8.240 1.00 26.36 98 PHE A O 1
ATOM 760 N N . THR A 1 102 ? 32.095 20.898 9.935 1.00 28.33 99 THR A N 1
ATOM 761 C CA . THR A 1 102 ? 33.259 21.734 9.622 1.00 30.30 99 THR A CA 1
ATOM 762 C C . THR A 1 102 ? 34.275 21.343 10.685 1.00 29.12 99 THR A C 1
ATOM 763 O O . THR A 1 102 ? 33.955 21.345 11.867 1.00 27.57 99 THR A O 1
ATOM 767 N N . VAL A 1 103 ? 35.477 20.979 10.261 1.00 29.57 100 VAL A N 1
ATOM 768 C CA . VAL A 1 103 ? 36.526 20.575 11.189 1.00 34.23 100 VAL A CA 1
ATOM 769 C C . VAL A 1 103 ? 37.749 21.476 11.051 1.00 36.11 100 VAL A C 1
ATOM 770 O O . VAL A 1 103 ? 37.876 22.233 10.087 1.00 35.52 100 VAL A O 1
ATOM 774 N N . GLU A 1 104 ? 38.650 21.397 12.021 1.00 38.53 101 GLU A N 1
ATOM 775 C CA . GLU A 1 104 ? 39.838 22.230 11.990 1.00 40.96 101 GLU A CA 1
ATOM 776 C C . GLU A 1 104 ? 40.778 21.871 10.842 1.00 41.27 101 GLU A C 1
ATOM 777 O O . GLU A 1 104 ? 41.178 22.736 10.059 1.00 42.10 101 GLU A O 1
ATOM 783 N N . ASP A 1 105 ? 41.140 20.598 10.748 1.00 40.49 102 ASP A N 1
ATOM 784 C CA . ASP A 1 105 ? 42.025 20.141 9.686 1.00 41.16 102 ASP A CA 1
ATOM 785 C C . ASP A 1 105 ? 41.433 18.925 9.002 1.00 38.49 102 ASP A C 1
ATOM 786 O O . ASP A 1 105 ? 41.440 17.825 9.554 1.00 38.36 102 ASP A O 1
ATOM 791 N N . ILE A 1 106 ? 40.945 19.126 7.787 1.00 37.88 103 ILE A N 1
ATOM 792 C CA . ILE A 1 106 ? 40.307 18.054 7.046 1.00 37.41 103 ILE A CA 1
ATOM 793 C C . ILE A 1 106 ? 41.259 16.926 6.652 1.00 37.04 103 ILE A C 1
ATOM 794 O O . ILE A 1 106 ? 40.871 15.756 6.634 1.00 34.31 103 ILE A O 1
ATOM 799 N N . ASP A 1 107 ? 42.514 17.250 6.353 1.00 37.13 104 ASP A N 1
ATOM 800 C CA . ASP A 1 107 ? 43.446 16.188 5.988 1.00 39.09 104 ASP A CA 1
ATOM 801 C C . ASP A 1 107 ? 43.683 15.216 7.148 1.00 38.52 104 ASP A C 1
ATOM 802 O O . ASP A 1 107 ? 43.660 14.001 6.958 1.00 39.33 104 ASP A O 1
ATOM 807 N N . GLU A 1 108 ? 43.896 15.736 8.351 1.00 39.22 105 GLU A N 1
ATOM 808 C CA . GLU A 1 108 ? 44.109 14.871 9.504 1.00 40.76 105 GLU A CA 1
ATOM 809 C C . GLU A 1 108 ? 42.849 14.025 9.725 1.00 40.61 105 GLU A C 1
ATOM 810 O O . GLU A 1 108 ? 42.928 12.817 9.963 1.00 40.88 105 GLU A O 1
ATOM 824 N N . VAL A 1 110 ? 40.512 13.174 7.523 1.00 38.23 107 VAL A N 1
ATOM 825 C CA . VAL A 1 110 ? 40.348 12.186 6.460 1.00 39.55 107 VAL A CA 1
ATOM 826 C C . VAL A 1 110 ? 41.350 11.056 6.674 1.00 40.84 107 VAL A C 1
ATOM 827 O O . VAL A 1 110 ? 41.007 9.877 6.573 1.00 40.00 107 VAL A O 1
ATOM 831 N N . SER A 1 111 ? 42.589 11.416 6.988 1.00 41.76 108 SER A N 1
ATOM 832 C CA . SER A 1 111 ? 43.599 10.403 7.212 1.00 42.29 108 SER A CA 1
ATOM 833 C C . S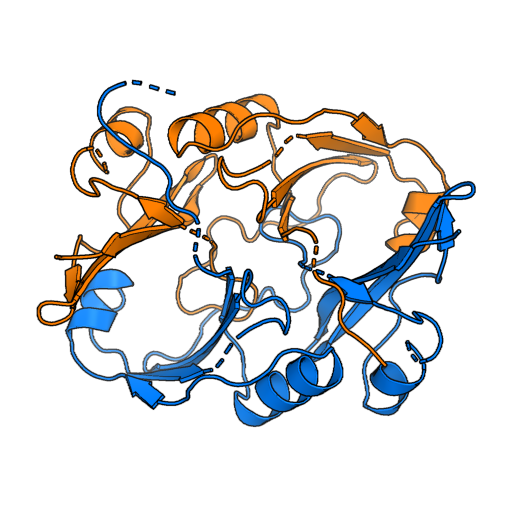ER A 1 111 ? 43.155 9.476 8.339 1.00 41.87 108 SER A C 1
ATOM 834 O O . SER A 1 111 ? 43.100 8.263 8.161 1.00 41.73 108 SER A O 1
ATOM 837 N N . ARG A 1 112 ? 42.817 10.052 9.490 1.00 41.71 109 ARG A N 1
ATOM 838 C CA . ARG A 1 112 ? 42.390 9.273 10.647 1.00 42.51 109 ARG A CA 1
ATOM 839 C C . ARG A 1 112 ? 41.167 8.387 10.410 1.00 42.09 109 ARG A C 1
ATOM 840 O O . ARG A 1 112 ? 41.189 7.199 10.725 1.00 41.04 109 ARG A O 1
ATOM 848 N N . LEU A 1 113 ? 40.096 8.970 9.876 1.00 40.52 110 LEU A N 1
ATOM 849 C CA . LEU A 1 113 ? 38.866 8.218 9.620 1.00 39.88 110 LEU A CA 1
ATOM 850 C C . LEU A 1 113 ? 39.078 7.066 8.640 1.00 39.84 110 LEU A C 1
ATOM 851 O O . LEU A 1 113 ? 38.564 5.966 8.847 1.00 40.76 110 LEU A O 1
ATOM 856 N N . THR A 1 114 ? 39.821 7.313 7.567 1.00 42.32 111 THR A N 1
ATOM 857 C CA . THR A 1 114 ? 40.065 6.262 6.595 1.00 45.37 111 THR A CA 1
ATOM 858 C C . THR A 1 114 ? 40.939 5.183 7.239 1.00 47.42 111 THR A C 1
ATOM 859 O O . THR A 1 114 ? 40.842 4.008 6.891 1.00 46.19 111 THR A O 1
ATOM 863 N N . LYS A 1 115 ? 41.774 5.582 8.194 1.00 50.86 112 LYS A N 1
ATOM 864 C CA . LYS A 1 115 ? 42.634 4.630 8.894 1.00 54.74 112 LYS A CA 1
ATOM 865 C C . LYS A 1 115 ? 41.749 3.647 9.653 1.00 55.56 112 LYS A C 1
ATOM 866 O O . LYS A 1 115 ? 42.110 2.485 9.842 1.00 57.15 112 LYS A O 1
ATOM 872 N N . HIS A 1 116 ? 40.592 4.127 10.094 1.00 55.72 113 HIS A N 1
ATOM 873 C CA . HIS A 1 116 ? 39.656 3.302 10.837 1.00 55.85 113 HIS A CA 1
ATOM 874 C C . HIS A 1 116 ? 38.609 2.621 9.957 1.00 55.24 113 HIS A C 1
ATOM 875 O O . HIS A 1 116 ? 37.603 2.120 10.463 1.00 57.14 113 HIS A O 1
ATOM 882 N N . GLY A 1 117 ? 38.833 2.609 8.648 1.00 52.80 114 GLY A N 1
ATOM 883 C CA . GLY A 1 117 ? 37.894 1.946 7.762 1.00 49.97 114 GLY A CA 1
ATOM 884 C C . GLY A 1 117 ? 36.919 2.794 6.964 1.00 47.70 114 GLY A C 1
ATOM 885 O O . GLY A 1 117 ? 36.096 2.248 6.228 1.00 47.17 114 GLY A O 1
ATOM 886 N N . ALA A 1 118 ? 36.990 4.114 7.104 1.00 45.47 115 ALA A N 1
ATOM 887 C CA . ALA A 1 118 ? 36.097 4.993 6.351 1.00 41.79 115 ALA A CA 1
ATOM 888 C C . ALA A 1 118 ? 36.664 5.145 4.944 1.00 41.83 115 ALA A C 1
ATOM 889 O O . ALA A 1 118 ? 37.863 4.929 4.733 1.00 40.10 115 ALA A O 1
ATOM 891 N N . GLU A 1 119 ? 35.818 5.505 3.982 1.00 39.24 116 GLU A N 1
ATOM 892 C CA . GLU A 1 119 ? 36.281 5.654 2.608 1.00 41.48 116 GLU A CA 1
ATOM 893 C C . GLU A 1 119 ? 35.902 6.982 1.958 1.00 40.69 116 GLU A C 1
ATOM 894 O O . GLU A 1 119 ? 34.738 7.389 1.966 1.00 37.31 116 GLU A O 1
ATOM 900 N N . LEU A 1 120 ? 36.901 7.643 1.375 1.00 40.19 117 LEU A N 1
ATOM 901 C CA . LEU A 1 120 ? 36.698 8.915 0.697 1.00 39.40 117 LEU A CA 1
ATOM 902 C C . LEU A 1 120 ? 35.834 8.663 -0.549 1.00 38.81 117 LEU A C 1
ATOM 903 O O . LEU A 1 120 ? 36.152 7.801 -1.374 1.00 39.07 117 LEU A O 1
ATOM 908 N N . VAL A 1 121 ? 34.737 9.400 -0.695 1.00 35.70 118 VAL A N 1
ATOM 909 C CA . VAL A 1 121 ? 33.852 9.180 -1.835 1.00 34.59 118 VAL A CA 1
ATOM 910 C C . VAL A 1 121 ? 34.424 9.713 -3.126 1.00 35.99 118 VAL A C 1
ATOM 911 O O . VAL A 1 121 ? 34.367 9.045 -4.159 1.00 37.67 118 VAL A O 1
ATOM 915 N N . GLY A 1 122 ? 34.974 10.917 -3.066 1.00 36.07 119 GLY A N 1
ATOM 916 C CA . GLY A 1 122 ? 35.561 11.532 -4.240 1.00 37.80 119 GLY A CA 1
ATOM 917 C C . GLY A 1 122 ? 36.927 12.054 -3.852 1.00 38.37 119 GLY A C 1
ATOM 918 O O . GLY A 1 122 ? 37.755 11.309 -3.351 1.00 39.07 119 GLY A O 1
ATOM 919 N N . GLU A 1 123 ? 37.159 13.340 -4.067 1.00 39.97 120 GLU A N 1
ATOM 920 C CA . GLU A 1 123 ? 38.434 13.938 -3.709 1.00 41.41 120 GLU A CA 1
ATOM 921 C C . GLU A 1 123 ? 38.192 15.028 -2.681 1.00 40.88 120 GLU A C 1
ATOM 922 O O . GLU A 1 123 ? 37.059 15.487 -2.511 1.00 39.26 120 GLU A O 1
ATOM 928 N N . VAL A 1 124 ? 39.251 15.417 -1.979 1.00 39.47 121 VAL A N 1
ATOM 929 C CA . VAL A 1 124 ? 39.156 16.512 -1.036 1.00 40.21 121 VAL A CA 1
ATOM 930 C C . VAL A 1 124 ? 39.337 17.698 -1.981 1.00 41.38 121 VAL A C 1
ATOM 931 O O . VAL A 1 124 ? 40.426 17.936 -2.500 1.00 42.74 121 VAL A O 1
ATOM 935 N N . VAL A 1 125 ? 38.258 18.428 -2.215 1.00 41.87 122 VAL A N 1
ATOM 936 C CA . VAL A 1 125 ? 38.272 19.540 -3.145 1.00 42.26 122 VAL A CA 1
ATOM 937 C C . VAL A 1 125 ? 38.307 20.907 -2.493 1.00 43.55 122 VAL A C 1
ATOM 938 O O . VAL A 1 125 ? 37.749 21.112 -1.409 1.00 41.11 122 VAL A O 1
ATOM 942 N N . GLN A 1 126 ? 38.960 21.850 -3.170 1.00 44.00 123 GLN A N 1
ATOM 943 C CA . GLN A 1 126 ? 39.032 23.207 -2.672 1.00 46.34 123 GLN A CA 1
ATOM 944 C C . GLN A 1 126 ? 38.051 24.076 -3.438 1.00 47.61 123 GLN A C 1
ATOM 945 O O . GLN A 1 126 ? 38.118 24.178 -4.656 1.00 48.45 123 GLN A O 1
ATOM 951 N N . TYR A 1 127 ? 37.139 24.706 -2.712 1.00 48.28 124 TYR A N 1
ATOM 952 C CA . TYR A 1 127 ? 36.146 25.572 -3.322 1.00 50.29 124 TYR A CA 1
ATOM 953 C C . TYR A 1 127 ? 36.627 27.017 -3.251 1.00 51.87 124 TYR A C 1
ATOM 954 O O . TYR A 1 127 ? 36.522 27.666 -2.208 1.00 52.25 124 TYR A O 1
ATOM 963 N N . GLU A 1 128 ? 37.153 27.516 -4.367 1.00 53.38 125 GLU A N 1
ATOM 964 C CA . GLU A 1 128 ? 37.664 28.882 -4.433 1.00 53.77 125 GLU A CA 1
ATOM 965 C C . GLU A 1 128 ? 38.703 29.088 -3.337 1.00 53.05 125 GLU A C 1
ATOM 966 O O . GLU A 1 128 ? 39.630 28.295 -3.214 1.00 52.74 125 GLU A O 1
ATOM 972 N N . ASN A 1 129 ? 38.553 30.145 -2.544 1.00 54.44 126 ASN A N 1
ATOM 973 C CA . ASN A 1 129 ? 39.490 30.419 -1.458 1.00 56.00 126 ASN A CA 1
ATOM 974 C C . ASN A 1 129 ? 38.824 30.397 -0.094 1.00 55.40 126 ASN A C 1
ATOM 975 O O . ASN A 1 129 ? 39.332 30.991 0.855 1.00 54.81 126 ASN A O 1
ATOM 980 N N . SER A 1 130 ? 37.698 29.701 0.013 1.00 54.34 127 SER A N 1
ATOM 981 C CA . SER A 1 130 ? 36.977 29.656 1.277 1.00 54.50 127 SER A CA 1
ATOM 982 C C . SER A 1 130 ? 36.866 28.286 1.948 1.00 53.78 127 SER A C 1
ATOM 983 O O . SER A 1 130 ? 36.902 28.190 3.172 1.00 54.56 127 SER A O 1
ATOM 986 N N . TYR A 1 131 ? 36.747 27.230 1.154 1.00 53.35 128 TYR A N 1
ATOM 987 C CA . TYR A 1 131 ? 36.587 25.888 1.703 1.00 51.66 128 TYR A CA 1
ATOM 988 C C . TYR A 1 131 ? 37.379 24.804 1.010 1.00 49.12 128 TYR A C 1
ATOM 989 O O . TYR A 1 131 ? 37.829 24.949 -0.118 1.00 49.83 128 TYR A O 1
ATOM 998 N N . ARG A 1 132 ? 37.516 23.699 1.725 1.00 46.20 129 ARG A N 1
ATOM 999 C CA . ARG A 1 132 ? 38.142 22.489 1.229 1.00 42.67 129 ARG A CA 1
ATOM 1000 C C . ARG A 1 132 ? 37.141 21.494 1.808 1.00 41.62 129 ARG A C 1
ATOM 1001 O O . ARG A 1 132 ? 36.780 21.596 2.982 1.00 41.54 129 ARG A O 1
ATOM 1009 N N . LEU A 1 133 ? 36.662 20.560 0.994 1.00 38.43 130 LEU A N 1
ATOM 1010 C CA . LEU A 1 133 ? 35.684 19.605 1.499 1.00 36.80 130 LEU A CA 1
ATOM 1011 C C . LEU A 1 133 ? 35.665 18.278 0.756 1.00 34.79 130 LEU A C 1
ATOM 1012 O O . LEU A 1 133 ? 36.212 18.154 -0.339 1.00 34.66 130 LEU A O 1
ATOM 1017 N N . CYS A 1 134 ? 35.016 17.292 1.371 1.00 31.78 131 CYS A N 1
ATOM 1018 C CA . CYS A 1 134 ? 34.896 15.969 0.794 1.00 31.26 131 CYS A CA 1
ATOM 1019 C C . CYS A 1 134 ? 33.700 15.236 1.394 1.00 29.63 131 CYS A C 1
ATOM 1020 O O . CYS A 1 134 ? 33.089 15.699 2.365 1.00 27.16 131 CYS A O 1
ATOM 1023 N N . TYR A 1 135 ? 33.383 14.099 0.791 1.00 26.76 132 TYR A N 1
ATOM 1024 C CA . TYR A 1 135 ? 32.315 13.220 1.259 1.00 27.33 132 TYR A CA 1
ATOM 1025 C C . TYR A 1 135 ? 33.034 11.954 1.671 1.00 29.54 132 TYR A C 1
ATOM 1026 O O . TYR A 1 135 ? 33.947 11.494 0.987 1.00 30.20 132 TYR A O 1
ATOM 1035 N N . ILE A 1 136 ? 32.612 11.386 2.784 1.00 30.27 133 ILE A N 1
ATOM 1036 C CA . ILE A 1 136 ? 33.212 10.177 3.307 1.00 32.66 133 ILE A CA 1
ATOM 1037 C C . ILE A 1 136 ? 32.115 9.211 3.671 1.00 32.46 133 ILE A C 1
ATOM 1038 O O . ILE A 1 136 ? 31.066 9.633 4.156 1.00 31.44 133 ILE A O 1
ATOM 1043 N N . ARG A 1 137 ? 32.357 7.924 3.416 1.00 31.48 134 ARG A N 1
ATOM 1044 C CA . ARG A 1 137 ? 31.443 6.864 3.807 1.00 30.15 134 ARG A CA 1
ATOM 1045 C C . ARG A 1 137 ? 32.053 6.427 5.142 1.00 30.51 134 ARG A C 1
ATOM 1046 O O . ARG A 1 137 ? 33.158 5.852 5.182 1.00 28.72 134 ARG A O 1
ATOM 1054 N N . GLY A 1 138 ? 31.357 6.724 6.236 1.00 26.42 135 GLY A N 1
AT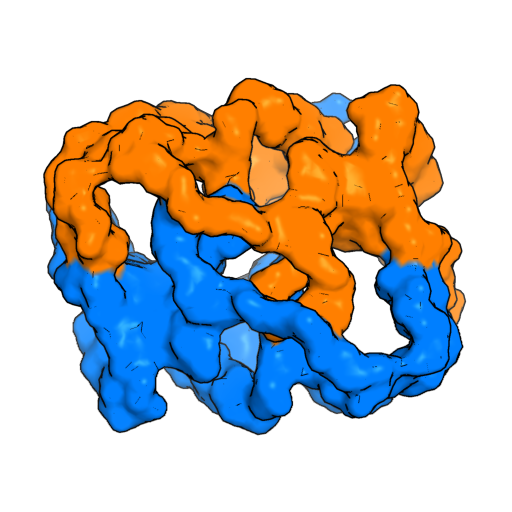OM 1055 C CA . GLY A 1 138 ? 31.877 6.379 7.542 1.00 25.53 135 GLY A CA 1
ATOM 1056 C C . GLY A 1 138 ? 31.371 5.065 8.088 1.00 26.27 135 GLY A C 1
ATOM 1057 O O . GLY A 1 138 ? 31.257 4.080 7.356 1.00 27.59 135 GLY A O 1
ATOM 1058 N N . VAL A 1 139 ? 31.064 5.049 9.383 1.00 26.23 136 VAL A N 1
ATOM 1059 C CA . VAL A 1 139 ? 30.562 3.843 10.022 1.00 25.02 136 VAL A CA 1
ATOM 1060 C C . VAL A 1 139 ? 29.389 3.251 9.233 1.00 23.97 136 VAL A C 1
ATOM 1061 O O . VAL A 1 139 ? 28.444 3.953 8.866 1.00 23.80 136 VAL A O 1
ATOM 1065 N N . GLU A 1 140 ? 29.498 1.958 8.930 1.00 24.04 137 GLU A N 1
ATOM 1066 C CA . GLU A 1 140 ? 28.472 1.251 8.184 1.00 25.02 137 GLU A CA 1
ATOM 1067 C C . GLU A 1 140 ? 28.101 1.918 6.854 1.00 26.02 137 GLU A C 1
ATOM 1068 O O . GLU A 1 140 ? 26.943 1.857 6.415 1.00 28.37 137 GLU A O 1
ATOM 1074 N N . GLY A 1 141 ? 29.088 2.540 6.218 1.00 24.00 138 GLY A N 1
ATOM 1075 C CA . GLY A 1 141 ? 28.885 3.207 4.938 1.00 27.17 138 GLY A CA 1
ATOM 1076 C C . GLY A 1 141 ? 28.074 4.498 4.940 1.00 27.52 138 GLY A C 1
ATOM 1077 O O . GLY A 1 141 ? 27.815 5.069 3.876 1.00 27.88 138 GLY A O 1
ATOM 1078 N N . ILE A 1 142 ? 27.684 4.971 6.122 1.00 27.55 139 ILE A N 1
ATOM 1079 C CA . ILE A 1 142 ? 26.879 6.186 6.232 1.00 25.53 139 ILE A CA 1
ATOM 1080 C C . ILE A 1 142 ? 27.594 7.425 5.681 1.00 25.09 139 ILE A C 1
ATOM 1081 O O . ILE A 1 142 ? 28.730 7.732 6.047 1.00 20.66 139 ILE A O 1
ATOM 1086 N N . LEU A 1 143 ? 26.907 8.137 4.798 1.00 24.06 140 LEU A N 1
ATOM 1087 C CA . LEU A 1 143 ? 27.459 9.326 4.160 1.00 24.33 140 LEU A CA 1
ATOM 1088 C C . LEU A 1 143 ? 27.555 10.549 5.074 1.00 24.19 140 LEU A C 1
ATOM 1089 O O . LEU A 1 143 ? 26.560 10.986 5.667 1.00 22.78 140 LEU A O 1
ATOM 1094 N N . ILE A 1 144 ? 28.770 11.096 5.159 1.00 22.18 141 ILE A N 1
ATOM 1095 C CA . ILE A 1 144 ? 29.073 12.283 5.955 1.00 25.29 141 ILE A CA 1
ATOM 1096 C C . ILE A 1 144 ? 29.843 13.258 5.076 1.00 23.89 141 ILE A C 1
ATOM 1097 O O . ILE A 1 144 ? 30.547 12.855 4.170 1.00 25.32 141 ILE A O 1
ATOM 1102 N N . GLY A 1 145 ? 29.692 14.543 5.355 1.00 24.02 142 GLY A N 1
ATOM 1103 C CA . GLY A 1 145 ? 30.406 15.563 4.629 1.00 22.98 142 GLY A CA 1
ATOM 1104 C C . GLY A 1 145 ? 31.373 16.203 5.625 1.00 24.65 142 GLY A C 1
ATOM 1105 O O . GLY A 1 145 ? 31.070 16.340 6.810 1.00 22.81 142 GLY A O 1
ATOM 1106 N N . LEU A 1 146 ? 32.551 16.569 5.146 1.00 23.95 143 LEU A N 1
ATOM 1107 C CA . LEU A 1 146 ? 33.557 17.218 5.989 1.00 24.65 143 LEU A CA 1
ATOM 1108 C C . LEU A 1 146 ? 34.049 18.454 5.274 1.00 23.89 143 LEU A C 1
ATOM 1109 O O . LEU A 1 146 ? 34.197 18.446 4.064 1.00 24.67 143 LEU A O 1
ATOM 1114 N N . ALA A 1 147 ? 34.283 19.523 6.022 1.00 25.65 144 ALA A N 1
ATOM 1115 C CA . ALA A 1 147 ? 34.805 20.753 5.439 1.00 29.07 144 ALA A CA 1
ATOM 1116 C C . ALA A 1 147 ? 35.745 21.461 6.405 1.00 30.31 144 ALA A C 1
ATOM 1117 O O . ALA A 1 147 ? 35.609 21.340 7.620 1.00 28.41 144 ALA A O 1
ATOM 1119 N N . GLU A 1 148 ? 36.689 22.199 5.836 1.00 32.92 145 GLU A N 1
ATOM 1120 C CA . GLU A 1 148 ? 37.643 22.991 6.603 1.00 35.42 145 GLU A CA 1
ATOM 1121 C C . GLU A 1 148 ? 37.634 24.400 6.012 1.00 35.32 145 GLU A C 1
ATOM 1122 O O . GLU A 1 148 ? 37.742 24.579 4.799 1.00 32.66 145 GLU A O 1
ATOM 1128 N N . GLU A 1 149 ? 37.492 25.392 6.883 1.00 38.99 146 GLU A N 1
ATOM 1129 C CA . GLU A 1 149 ? 37.464 26.797 6.482 1.00 44.16 146 GLU A CA 1
ATOM 1130 C C . GLU A 1 149 ? 38.888 27.324 6.244 1.00 45.97 146 GLU A C 1
ATOM 1131 O O . GLU A 1 149 ? 39.802 27.017 7.009 1.00 46.24 146 GLU A O 1
ATOM 1137 N N . LEU A 1 150 ? 39.063 28.120 5.188 1.00 48.68 147 LEU A N 1
ATOM 1138 C CA . LEU A 1 150 ? 40.371 28.686 4.834 1.00 51.36 147 LEU A CA 1
ATOM 1139 C C . LEU A 1 150 ? 40.450 30.176 5.173 1.00 53.02 147 LEU A C 1
ATOM 1140 O O . LEU A 1 150 ? 39.509 30.927 4.920 1.00 53.58 147 LEU A O 1
ATOM 1145 N N . GLY A 1 151 ? 41.576 30.596 5.742 1.00 55.99 148 GLY A N 1
ATOM 1146 C CA . GLY A 1 151 ? 41.754 31.993 6.103 1.00 57.51 148 GLY A CA 1
ATOM 1147 C C . GLY A 1 151 ? 41.229 32.330 7.491 1.00 59.37 148 GLY A C 1
ATOM 1148 O O . GLY A 1 151 ? 42.019 32.797 8.342 1.00 60.06 148 GLY A O 1
ATOM 1149 N N . ASN B 1 7 ? 42.283 16.733 16.613 1.00 54.55 4 ASN B N 1
ATOM 1150 C CA . ASN B 1 7 ? 41.569 17.672 15.690 1.00 52.44 4 ASN B CA 1
ATOM 1151 C C . ASN B 1 7 ? 40.510 18.417 16.495 1.00 51.73 4 ASN B C 1
ATOM 1152 O O . ASN B 1 7 ? 40.432 18.269 17.721 1.00 52.17 4 ASN B O 1
ATOM 1157 N N . LYS B 1 8 ? 39.693 19.207 15.804 1.00 48.58 5 LYS B N 1
ATOM 1158 C CA . LYS B 1 8 ? 38.645 19.96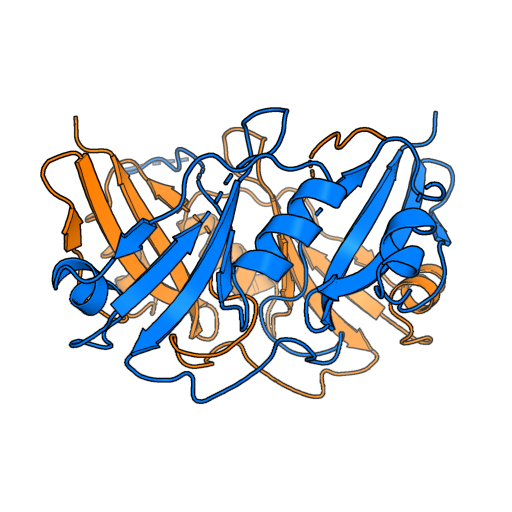9 16.465 1.00 45.05 5 LYS B CA 1
ATOM 1159 C C . LYS B 1 8 ? 37.398 20.052 15.591 1.00 41.54 5 LYS B C 1
ATOM 1160 O O . LYS B 1 8 ? 37.480 20.375 14.410 1.00 38.19 5 LYS B O 1
ATOM 1166 N N . LEU B 1 9 ? 36.249 19.753 16.186 1.00 38.45 6 LEU B N 1
ATOM 1167 C CA . LEU B 1 9 ? 34.972 19.808 15.469 1.00 35.05 6 LEU B CA 1
ATOM 1168 C C . LEU B 1 9 ? 34.373 21.187 15.713 1.00 33.94 6 LEU B C 1
ATOM 1169 O O . LEU B 1 9 ? 33.881 21.478 16.813 1.00 33.19 6 LEU B O 1
ATOM 1174 N N . LEU B 1 10 ? 34.424 22.039 14.694 1.00 30.44 7 LEU B N 1
ATOM 1175 C CA . LEU B 1 10 ? 33.903 23.386 14.828 1.00 30.86 7 LEU B CA 1
ATOM 1176 C C . LEU B 1 10 ? 32.376 23.441 14.916 1.00 30.64 7 LEU B C 1
ATOM 1177 O O . LEU B 1 10 ? 31.833 24.140 15.765 1.00 31.71 7 LEU B O 1
ATOM 1182 N N . ARG B 1 11 ? 31.686 22.707 14.045 1.00 30.02 8 ARG B N 1
ATOM 1183 C CA . ARG B 1 11 ? 30.225 22.704 14.070 1.00 30.76 8 ARG B CA 1
ATOM 1184 C C . ARG B 1 11 ? 29.595 21.728 13.072 1.00 30.56 8 ARG B C 1
ATOM 1185 O O . ARG B 1 11 ? 30.274 21.204 12.179 1.00 28.26 8 ARG B O 1
ATOM 1201 N N . ASP B 1 13 ? 27.358 21.927 10.295 1.00 25.79 10 ASP B N 1
ATOM 1202 C CA . ASP B 1 13 ? 26.834 22.940 9.391 1.00 25.55 10 ASP B CA 1
ATOM 1203 C C . ASP B 1 13 ? 25.398 22.751 8.956 1.00 25.25 10 ASP B C 1
ATOM 1204 O O . ASP B 1 13 ? 24.619 23.683 9.020 1.00 24.16 10 ASP B O 1
ATOM 1209 N N . ASN B 1 14 ? 25.068 21.562 8.474 1.00 23.82 11 ASN B N 1
ATOM 1210 C CA . ASN B 1 14 ? 23.715 21.320 8.004 1.00 23.16 11 ASN B CA 1
ATOM 1211 C C . ASN B 1 14 ? 23.461 19.852 7.719 1.00 19.81 11 ASN B C 1
ATOM 1212 O O . ASN B 1 14 ? 24.380 19.044 7.690 1.00 20.34 11 ASN B O 1
ATOM 1217 N N . VAL B 1 15 ? 22.194 19.528 7.490 1.00 20.30 12 VAL B N 1
ATOM 1218 C CA . VAL B 1 15 ? 21.798 18.175 7.126 1.00 19.12 12 VAL B CA 1
ATOM 1219 C C . VAL B 1 15 ? 21.173 18.405 5.765 1.00 18.49 12 VAL B C 1
ATOM 1220 O O . VAL B 1 15 ? 20.343 19.302 5.624 1.00 17.93 12 VAL B O 1
ATOM 1224 N N . SER B 1 16 ? 21.596 17.659 4.748 1.00 17.38 13 SER B N 1
ATOM 1225 C CA . SER B 1 16 ? 21.005 17.874 3.428 1.00 19.35 13 SER B CA 1
ATOM 1226 C C . SER B 1 16 ? 19.920 16.843 3.115 1.00 17.82 13 SER B C 1
ATOM 1227 O O . SER B 1 16 ? 19.977 15.687 3.557 1.00 16.86 13 SER B O 1
ATOM 1230 N N . ILE B 1 17 ? 18.937 17.275 2.336 1.00 18.48 14 ILE B N 1
ATOM 1231 C CA . ILE B 1 17 ? 17.851 16.402 1.960 1.00 18.49 14 ILE B CA 1
ATOM 1232 C C . ILE B 1 17 ? 17.636 16.566 0.456 1.00 20.24 14 ILE B C 1
ATOM 1233 O O . ILE B 1 17 ? 17.508 17.689 -0.037 1.00 21.06 14 ILE B O 1
ATOM 1238 N N . VAL B 1 18 ? 17.610 15.456 -0.270 1.00 19.97 15 VAL B N 1
ATOM 1239 C CA . VAL B 1 18 ? 17.408 15.525 -1.711 1.00 19.59 15 VAL B CA 1
ATOM 1240 C C . VAL B 1 18 ? 15.909 15.419 -1.942 1.00 19.15 15 VAL B C 1
ATOM 1241 O O . VAL B 1 18 ? 15.255 14.472 -1.483 1.00 19.59 15 VAL B O 1
ATOM 1245 N N . VAL B 1 19 ? 15.372 16.411 -2.644 1.00 17.90 16 VAL B N 1
ATOM 1246 C CA . VAL B 1 19 ? 13.938 16.448 -2.892 1.00 19.40 16 VAL B CA 1
ATOM 1247 C C . VAL B 1 19 ? 13.634 16.562 -4.373 1.00 22.05 16 VAL B C 1
ATOM 1248 O O . VAL B 1 19 ? 14.539 16.799 -5.202 1.00 18.77 16 VAL B O 1
ATOM 1252 N N . GLU B 1 20 ? 12.357 16.378 -4.714 1.00 18.22 17 GLU B N 1
ATOM 1253 C CA . GLU B 1 20 ? 11.942 16.471 -6.108 1.00 24.30 17 GLU B CA 1
ATOM 1254 C C . GLU B 1 20 ? 11.597 17.934 -6.462 1.00 24.76 17 GLU B C 1
ATOM 1255 O O . GLU B 1 20 ? 11.937 18.428 -7.544 1.00 24.54 17 GLU B O 1
ATOM 1261 N N . SER B 1 21 ? 10.920 18.614 -5.542 1.00 23.83 18 SER B N 1
ATOM 1262 C CA . SER B 1 21 ? 10.540 20.022 -5.720 1.00 25.13 18 SER B CA 1
ATOM 1263 C C . SER B 1 21 ? 11.146 20.928 -4.646 1.00 24.60 18 SER B C 1
ATOM 1264 O O . SER B 1 21 ? 10.735 20.869 -3.481 1.00 24.84 18 SER B O 1
ATOM 1267 N N . LEU B 1 22 ? 12.126 21.750 -5.020 1.00 26.83 19 LEU B N 1
ATOM 1268 C CA . LEU B 1 22 ? 12.719 22.689 -4.059 1.00 28.12 19 LEU B CA 1
ATOM 1269 C C . LEU B 1 22 ? 11.635 23.623 -3.541 1.00 29.57 19 LEU B C 1
ATOM 1270 O O . LEU B 1 22 ? 11.540 23.898 -2.333 1.00 25.63 19 LEU B O 1
ATOM 1275 N N . ASP B 1 23 ? 10.823 24.130 -4.471 1.00 29.52 20 ASP B N 1
ATOM 1276 C CA . ASP B 1 23 ? 9.742 25.044 -4.105 1.00 32.10 20 ASP B CA 1
ATOM 1277 C C . ASP B 1 23 ? 8.839 24.453 -3.022 1.00 29.70 20 ASP B C 1
ATOM 1278 O O . ASP B 1 23 ? 8.587 25.100 -2.005 1.00 30.15 20 ASP B O 1
ATOM 1283 N N . ASN B 1 24 ? 8.363 23.224 -3.221 1.00 28.24 21 ASN B N 1
ATOM 1284 C CA . ASN B 1 24 ? 7.494 22.611 -2.224 1.00 26.98 21 ASN B CA 1
ATOM 1285 C C . ASN B 1 24 ? 8.231 22.373 -0.903 1.00 25.12 21 ASN B C 1
ATOM 1286 O O . ASN B 1 24 ? 7.666 22.557 0.177 1.00 22.11 21 ASN B O 1
ATOM 1291 N N . ALA B 1 25 ? 9.499 21.986 -0.993 1.00 23.02 22 ALA B N 1
ATOM 1292 C CA . ALA B 1 25 ? 10.278 21.711 0.211 1.00 24.28 22 ALA B CA 1
ATOM 1293 C C . ALA B 1 25 ? 10.496 23.007 1.001 1.00 24.09 22 ALA B C 1
ATOM 1294 O O . ALA B 1 25 ? 10.336 23.040 2.232 1.00 23.96 22 ALA B O 1
ATOM 1296 N N . ILE B 1 26 ? 10.846 24.077 0.293 1.00 23.47 23 ILE B N 1
ATOM 1297 C CA . ILE B 1 26 ? 11.059 25.364 0.948 1.00 23.80 23 ILE B CA 1
ATOM 1298 C C . ILE B 1 26 ? 9.810 25.754 1.720 1.00 25.10 23 ILE B C 1
ATOM 1299 O O . ILE B 1 26 ? 9.897 26.103 2.899 1.00 23.00 23 ILE B O 1
ATOM 1304 N N . SER B 1 27 ? 8.644 25.669 1.074 1.00 26.77 24 SER B N 1
ATOM 1305 C CA . SER B 1 27 ? 7.383 26.030 1.730 1.00 28.66 24 SER B CA 1
ATOM 1306 C C . SER B 1 27 ? 7.071 25.227 2.982 1.00 29.04 24 SER B C 1
ATOM 1307 O O . SER B 1 27 ? 6.556 25.765 3.985 1.00 27.07 24 SER B O 1
ATOM 1310 N N . PHE B 1 28 ? 7.334 23.927 2.910 1.00 26.57 25 PHE B N 1
ATOM 1311 C CA . PHE B 1 28 ? 7.064 23.066 4.036 1.00 25.43 25 PHE B CA 1
ATOM 1312 C C . PHE B 1 28 ? 7.938 23.451 5.224 1.00 25.83 25 PHE B C 1
ATOM 1313 O O . PHE B 1 28 ? 7.451 23.622 6.355 1.00 25.85 25 PHE B O 1
ATOM 1321 N N . PHE B 1 29 ? 9.234 23.584 4.986 1.00 23.90 26 PHE B N 1
ATOM 1322 C CA . PHE B 1 29 ? 10.090 23.945 6.089 1.00 25.26 26 PHE B CA 1
ATOM 1323 C C . PHE B 1 29 ? 9.831 25.353 6.610 1.00 26.12 26 PHE B C 1
ATOM 1324 O O . PHE B 1 29 ? 10.115 25.624 7.767 1.00 26.29 26 PHE B O 1
ATOM 1332 N N . GLU B 1 30 ? 9.269 26.236 5.781 1.00 24.47 27 GLU B N 1
ATOM 1333 C CA . GLU B 1 30 ? 8.950 27.574 6.271 1.00 25.57 27 GLU B CA 1
ATOM 1334 C C . GLU B 1 30 ? 7.747 27.433 7.206 1.00 25.30 27 GLU B C 1
ATOM 1335 O O . GLU B 1 30 ? 7.590 28.218 8.142 1.00 25.73 27 GLU B O 1
ATOM 1341 N N . GLU B 1 31 ? 6.892 26.440 6.967 1.00 26.33 28 GLU B N 1
ATOM 1342 C CA . GLU B 1 31 ? 5.742 26.261 7.866 1.00 27.98 28 GLU B CA 1
ATOM 1343 C C . GLU B 1 31 ? 6.235 25.826 9.235 1.00 28.52 28 GLU B C 1
ATOM 1344 O O . GLU B 1 31 ? 5.623 26.153 10.258 1.00 30.10 28 GLU B O 1
ATOM 1350 N N . ILE B 1 32 ? 7.351 25.099 9.253 1.00 27.99 29 ILE B N 1
ATOM 1351 C CA . ILE B 1 32 ? 7.923 24.623 10.504 1.00 26.62 29 ILE B CA 1
ATOM 1352 C C . ILE B 1 32 ? 8.576 25.769 11.272 1.00 27.43 29 ILE B C 1
ATOM 1353 O O . ILE B 1 32 ? 8.672 25.736 12.507 1.00 27.27 29 ILE B O 1
ATOM 1358 N N . GLY B 1 33 ? 9.011 26.792 10.550 1.00 24.76 30 GLY B N 1
ATOM 1359 C CA . GLY B 1 33 ? 9.627 27.916 11.218 1.00 25.79 30 GLY B CA 1
ATOM 1360 C C . GLY B 1 33 ? 10.996 28.304 10.707 1.00 25.99 30 GLY B C 1
ATOM 1361 O O . GLY B 1 33 ? 11.550 29.304 11.171 1.00 26.85 30 GLY B O 1
ATOM 1362 N N . LEU B 1 34 ? 11.561 27.533 9.773 1.00 22.95 31 LEU B N 1
ATOM 1363 C CA . LEU B 1 34 ? 12.867 27.906 9.238 1.00 23.71 31 LEU B CA 1
ATOM 1364 C C . LEU B 1 34 ? 12.681 28.997 8.197 1.00 26.27 31 LEU B C 1
ATOM 1365 O O . LEU B 1 34 ? 11.594 29.178 7.657 1.00 25.08 31 LEU B O 1
ATOM 1370 N N . ASN B 1 35 ? 13.754 29.727 7.930 1.00 29.32 32 ASN B N 1
ATOM 1371 C CA . ASN B 1 35 ? 13.704 30.818 6.973 1.00 32.03 32 ASN B CA 1
ATOM 1372 C C . ASN B 1 35 ? 14.602 30.479 5.812 1.00 32.19 32 ASN B C 1
ATOM 1373 O O . ASN B 1 35 ? 15.663 29.876 6.001 1.00 29.18 32 ASN B O 1
ATOM 1378 N N . LEU B 1 36 ? 14.170 30.845 4.610 1.00 32.73 33 LEU B N 1
ATOM 1379 C CA . LEU B 1 36 ? 14.984 30.605 3.433 1.00 34.04 33 LEU B CA 1
ATOM 1380 C C . LEU B 1 36 ? 16.173 31.534 3.542 1.00 33.76 33 LEU B C 1
ATOM 1381 O O . LEU B 1 36 ? 16.029 32.751 3.674 1.00 37.10 33 LEU B O 1
ATOM 1386 N N . GLU B 1 37 ? 17.360 30.970 3.471 1.00 33.67 34 GLU B N 1
ATOM 1387 C CA . GLU B 1 37 ? 18.562 31.763 3.598 1.00 33.29 34 GLU B CA 1
ATOM 1388 C C . GLU B 1 37 ? 19.252 31.989 2.269 1.00 34.82 34 GLU B C 1
ATOM 1389 O O . GLU B 1 37 ? 20.105 32.876 2.136 1.00 32.76 34 GLU B O 1
ATOM 1395 N N . GLY B 1 38 ? 18.893 31.184 1.276 1.00 33.36 35 GLY B N 1
ATOM 1396 C CA . GLY B 1 38 ? 19.536 31.340 -0.010 1.00 34.96 35 GLY B CA 1
ATOM 1397 C C . GLY B 1 38 ? 19.327 30.180 -0.956 1.00 34.80 35 GLY B C 1
ATOM 1398 O O . GLY B 1 38 ? 18.975 29.074 -0.535 1.00 32.59 35 GLY B O 1
ATOM 1399 N N . ARG B 1 39 ? 19.551 30.459 -2.242 1.00 32.36 36 ARG B N 1
ATOM 1400 C CA . ARG B 1 39 ? 19.388 29.497 -3.315 1.00 31.24 36 ARG B CA 1
ATOM 1401 C C . ARG B 1 39 ? 20.621 29.576 -4.183 1.00 31.41 36 ARG B C 1
ATOM 1402 O O . ARG B 1 39 ? 21.221 30.648 -4.332 1.00 28.87 36 ARG B O 1
ATOM 1410 N N . ALA B 1 40 ? 20.952 28.464 -4.813 1.00 30.26 37 ALA B N 1
ATOM 1411 C CA . ALA B 1 40 ? 22.118 28.420 -5.669 1.00 33.84 37 ALA B CA 1
ATOM 1412 C C . ALA B 1 40 ? 22.057 27.284 -6.686 1.00 38.04 37 ALA B C 1
ATOM 1413 O O . ALA B 1 40 ? 21.750 26.147 -6.331 1.00 35.20 37 ALA B O 1
ATOM 1415 N N . ASN B 1 41 ? 22.326 27.606 -7.955 1.00 41.91 38 ASN B N 1
ATOM 1416 C CA . ASN B 1 41 ? 22.372 26.606 -9.027 1.00 44.99 38 ASN B CA 1
ATOM 1417 C C . ASN B 1 41 ? 23.829 26.190 -9.046 1.00 46.90 38 ASN B C 1
ATOM 1418 O O . ASN B 1 41 ? 24.671 26.926 -9.552 1.00 47.28 38 ASN B O 1
ATOM 1423 N N . VAL B 1 42 ? 24.129 25.030 -8.479 1.00 50.05 39 VAL B N 1
ATOM 1424 C CA . VAL B 1 42 ? 25.499 24.521 -8.425 1.00 51.56 39 VAL B CA 1
ATOM 1425 C C . VAL B 1 42 ? 25.805 23.708 -9.677 1.00 54.18 39 VAL B C 1
ATOM 1426 O O . VAL B 1 42 ? 25.415 22.543 -9.789 1.00 54.81 39 VAL B O 1
ATOM 1430 N N . GLU B 1 43 ? 26.515 24.325 -10.616 1.00 55.62 40 GLU B N 1
ATOM 1431 C CA . GLU B 1 43 ? 26.831 23.659 -11.864 1.00 57.52 40 GLU B CA 1
ATOM 1432 C C . GLU B 1 43 ? 28.332 23.481 -12.075 1.00 57.97 40 GLU B C 1
ATOM 1433 O O . GLU B 1 43 ? 28.764 23.066 -13.153 1.00 58.22 40 GLU B O 1
ATOM 1439 N N . GLY B 1 44 ? 29.120 23.787 -11.045 1.00 58.21 41 GLY B N 1
ATOM 1440 C CA . GLY B 1 44 ? 30.564 23.647 -11.145 1.00 58.11 41 GLY B CA 1
ATOM 1441 C C . GLY B 1 44 ? 30.984 22.202 -11.341 1.00 57.47 41 GLY B C 1
ATOM 1442 O O . GLY B 1 44 ? 30.168 21.293 -11.196 1.00 57.80 41 GLY B O 1
ATOM 1443 N N . GLU B 1 45 ? 32.254 21.983 -11.674 1.00 57.26 42 GLU B N 1
ATOM 1444 C CA . GLU B 1 45 ? 32.765 20.627 -11.889 1.00 56.04 42 GLU B CA 1
ATOM 1445 C C . GLU B 1 45 ? 33.498 20.124 -10.646 1.00 53.75 42 GLU B C 1
ATOM 1446 O O . GLU B 1 45 ? 33.831 18.941 -10.536 1.00 53.08 42 GLU B O 1
ATOM 1452 N N . TRP B 1 46 ? 33.758 21.035 -9.715 1.00 50.76 43 TRP B N 1
ATOM 1453 C CA . TRP B 1 46 ? 34.419 20.672 -8.467 1.00 48.02 43 TRP B CA 1
ATOM 1454 C C . TRP B 1 46 ? 33.430 19.814 -7.670 1.00 44.94 43 TRP B C 1
ATOM 1455 O O . TRP B 1 46 ? 33.820 18.859 -6.998 1.00 43.29 43 TRP B O 1
ATOM 1466 N N . ALA B 1 47 ? 32.150 20.178 -7.749 1.00 42.06 44 ALA B N 1
ATOM 1467 C CA . ALA B 1 47 ? 31.097 19.453 -7.035 1.00 39.98 44 ALA B CA 1
ATOM 1468 C C . ALA B 1 47 ? 31.170 17.981 -7.403 1.00 39.20 44 ALA B C 1
ATOM 1469 O O . ALA B 1 47 ? 31.220 17.110 -6.534 1.00 37.46 44 ALA B O 1
ATOM 1471 N N . GLY B 1 48 ? 31.192 17.714 -8.707 1.00 38.67 45 GLY B N 1
ATOM 1472 C CA . GLY B 1 48 ? 31.270 16.348 -9.173 1.00 36.12 45 GLY B CA 1
ATOM 1473 C C . GLY B 1 48 ? 32.465 15.622 -8.605 1.00 36.65 45 GLY B C 1
ATOM 1474 O O . GLY B 1 48 ? 32.424 14.410 -8.415 1.00 36.19 45 GLY B O 1
ATOM 1475 N N . ARG B 1 49 ? 33.544 16.353 -8.337 1.00 36.36 46 ARG B N 1
ATOM 1476 C CA . ARG B 1 49 ? 34.737 15.726 -7.794 1.00 36.54 46 ARG B CA 1
ATOM 1477 C C . ARG B 1 49 ? 34.539 15.338 -6.332 1.00 34.32 46 ARG B C 1
ATOM 1478 O O . ARG B 1 49 ? 35.087 14.349 -5.870 1.00 35.09 46 ARG B O 1
ATOM 1486 N N . VAL B 1 50 ? 33.732 16.109 -5.616 1.00 33.35 47 VAL B N 1
ATOM 1487 C CA . VAL B 1 50 ? 33.457 15.814 -4.207 1.00 33.18 47 VAL B CA 1
ATOM 1488 C C . VAL B 1 50 ? 32.537 14.602 -4.065 1.00 32.81 47 VAL B C 1
ATOM 1489 O O . VAL B 1 50 ? 32.825 13.676 -3.300 1.00 32.60 47 VAL B O 1
ATOM 1493 N N . THR B 1 51 ? 31.438 14.617 -4.815 1.00 32.53 48 THR B N 1
ATOM 1494 C CA . THR B 1 51 ? 30.440 13.547 -4.764 1.00 32.02 48 THR B CA 1
ATOM 1495 C C . THR B 1 51 ? 30.808 12.268 -5.504 1.00 34.20 48 THR B C 1
ATOM 1496 O O . THR B 1 51 ? 30.243 11.209 -5.235 1.00 33.81 48 THR B O 1
ATOM 1500 N N . GLY B 1 52 ? 31.730 12.366 -6.454 1.00 34.46 49 GLY B N 1
ATOM 1501 C CA . GLY B 1 52 ? 32.105 11.196 -7.223 1.00 34.50 49 GLY B CA 1
ATOM 1502 C C . GLY B 1 52 ? 31.149 10.955 -8.380 1.00 34.55 49 GLY B C 1
ATOM 1503 O O . GLY B 1 52 ? 31.175 9.893 -9.005 1.00 35.58 49 GLY B O 1
ATOM 1504 N N . LEU B 1 53 ? 30.302 11.937 -8.676 1.00 34.08 50 LEU B N 1
ATOM 1505 C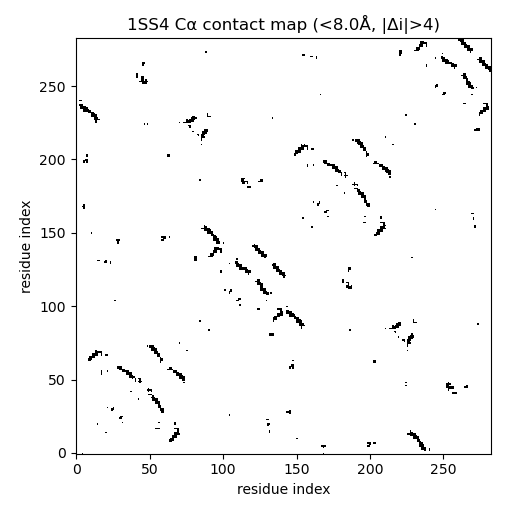 CA . LEU B 1 53 ? 29.338 11.798 -9.761 1.00 34.48 50 LEU B CA 1
ATOM 1506 C C . LEU B 1 53 ? 29.866 12.321 -11.093 1.00 36.93 50 LEU B C 1
ATOM 1507 O O . LEU B 1 53 ? 29.434 11.872 -12.150 1.00 37.72 50 LEU B O 1
ATOM 1512 N N . GLY B 1 54 ? 30.792 13.275 -11.037 1.00 40.54 51 GLY B N 1
ATOM 1513 C CA . GLY B 1 54 ? 31.372 13.829 -12.255 1.00 43.43 51 GLY B CA 1
ATOM 1514 C C . GLY B 1 54 ? 30.552 14.950 -12.861 1.00 45.79 51 GLY B C 1
ATOM 1515 O O . GLY B 1 54 ? 30.542 16.070 -12.348 1.00 48.42 51 GLY B O 1
ATOM 1516 N N . SER B 1 55 ? 29.875 14.665 -13.968 1.00 46.83 52 SER B N 1
ATOM 1517 C CA . SER B 1 55 ? 29.039 15.669 -14.605 1.00 46.97 52 SER B CA 1
ATOM 1518 C C . SER B 1 55 ? 27.854 15.841 -13.669 1.00 47.34 52 SER B C 1
ATOM 1519 O O . SER B 1 55 ? 26.972 14.977 -13.615 1.00 47.12 52 SER B O 1
ATOM 1522 N N . GLN B 1 56 ? 27.835 16.945 -12.927 1.00 44.61 53 GLN B N 1
ATOM 1523 C CA . GLN B 1 56 ? 26.759 17.180 -11.976 1.00 41.66 53 GLN B CA 1
ATOM 1524 C C . GLN B 1 56 ? 26.256 18.612 -11.889 1.00 40.20 53 GLN B C 1
ATOM 1525 O O . GLN B 1 56 ? 27.037 19.568 -11.886 1.00 38.10 53 GLN B O 1
ATOM 1531 N N . CYS B 1 57 ? 24.936 18.739 -11.819 1.00 36.93 54 CYS B N 1
ATOM 1532 C CA . CYS B 1 57 ? 24.291 20.025 -11.672 1.00 36.42 54 CYS B CA 1
ATOM 1533 C C . CYS B 1 57 ? 23.181 19.849 -10.643 1.00 35.72 54 CYS B C 1
ATOM 1534 O O . CYS B 1 57 ? 22.252 19.065 -10.847 1.00 33.65 54 CYS B O 1
ATOM 1537 N N . VAL B 1 58 ? 23.296 20.564 -9.532 1.00 33.33 55 VAL B N 1
ATOM 1538 C CA . VAL B 1 58 ? 22.310 20.482 -8.470 1.00 32.46 55 VAL B CA 1
ATOM 1539 C C . VAL B 1 58 ? 21.868 21.879 -8.043 1.00 32.47 55 VAL B C 1
ATOM 1540 O O . VAL B 1 58 ? 22.677 22.801 -8.004 1.00 33.43 55 VAL B O 1
ATOM 1544 N N . GLU B 1 59 ? 20.580 22.041 -7.751 1.00 27.81 56 GLU B N 1
ATOM 1545 C CA . GLU B 1 59 ? 20.078 23.322 -7.273 1.00 28.11 56 GLU B CA 1
ATOM 1546 C C . GLU B 1 59 ? 19.762 23.140 -5.798 1.00 28.08 56 GLU B C 1
ATOM 1547 O O . GLU B 1 59 ? 19.090 22.173 -5.411 1.00 23.74 56 GLU B O 1
ATOM 1553 N N . ILE B 1 60 ? 20.267 24.043 -4.964 1.00 27.64 57 ILE B N 1
ATOM 1554 C CA . ILE B 1 60 ? 20.010 23.926 -3.541 1.00 29.39 57 ILE B CA 1
ATOM 1555 C C . ILE B 1 60 ? 19.374 25.161 -2.946 1.00 29.97 57 ILE B C 1
ATOM 1556 O O . ILE B 1 60 ? 19.485 26.270 -3.493 1.00 29.35 57 ILE B O 1
ATOM 1561 N N . ALA B 1 61 ? 18.695 24.956 -1.821 1.00 29.01 58 ALA B N 1
ATOM 1562 C CA . ALA B 1 61 ? 18.045 26.029 -1.083 1.00 29.51 58 ALA B CA 1
ATOM 1563 C C . ALA B 1 61 ? 18.391 25.758 0.380 1.00 30.80 58 ALA B C 1
ATOM 1564 O O . ALA B 1 61 ? 18.026 24.712 0.916 1.00 29.98 58 ALA B O 1
ATOM 1582 N N . VAL B 1 64 ? 17.425 27.862 7.464 1.00 23.98 61 VAL B N 1
ATOM 1583 C CA . VAL B 1 64 ? 18.085 28.062 8.747 1.00 23.27 61 VAL B CA 1
ATOM 1584 C C . VAL B 1 64 ? 17.041 28.315 9.821 1.00 21.58 61 VAL B C 1
ATOM 1585 O O . VAL B 1 64 ? 16.007 28.919 9.579 1.00 22.52 61 VAL B O 1
ATOM 1589 N N . THR B 1 65 ? 17.308 27.810 11.010 1.00 23.12 62 THR B N 1
ATOM 1590 C CA . THR B 1 65 ? 16.387 27.989 12.107 1.00 21.59 62 THR B CA 1
ATOM 1591 C C . THR B 1 65 ? 16.550 29.410 12.639 1.00 22.17 62 THR B C 1
ATOM 1592 O O . THR B 1 65 ? 17.581 30.069 12.414 1.00 22.07 62 THR B O 1
ATOM 1596 N N . PRO B 1 66 ? 15.522 29.909 13.325 1.00 22.54 63 PRO B N 1
ATOM 1597 C CA . PRO B 1 66 ? 15.552 31.259 13.894 1.00 25.21 63 PRO B CA 1
ATOM 1598 C C . PRO B 1 66 ? 16.748 31.517 14.810 1.00 25.94 63 PRO B C 1
ATOM 1599 O O . PRO B 1 66 ? 17.223 32.648 14.877 1.00 27.25 63 PRO B O 1
ATOM 1603 N N . ASP B 1 67 ? 17.224 30.486 15.516 1.00 25.30 64 ASP B N 1
ATOM 1604 C CA . ASP B 1 67 ? 18.372 30.651 16.409 1.00 26.66 64 ASP B CA 1
ATOM 1605 C C . ASP B 1 67 ? 19.719 30.735 15.690 1.00 27.91 64 ASP B C 1
ATOM 1606 O O . ASP B 1 67 ? 20.763 30.947 16.326 1.00 25.98 64 ASP B O 1
ATOM 1611 N N . GLY B 1 68 ? 19.702 30.552 14.376 1.00 27.69 65 GLY B N 1
ATOM 1612 C CA . GLY B 1 68 ? 20.928 30.620 13.603 1.00 28.53 65 GLY B CA 1
ATOM 1613 C C . GLY B 1 68 ? 21.901 29.446 13.730 1.00 27.27 65 GLY B C 1
ATOM 1614 O O . GLY B 1 68 ? 22.928 29.432 13.042 1.00 26.71 65 GLY B O 1
ATOM 1615 N N . HIS B 1 69 ? 21.586 28.456 14.567 1.00 26.14 66 HIS B N 1
ATOM 1616 C CA . HIS B 1 69 ? 22.489 27.316 14.753 1.00 26.69 66 HIS B CA 1
ATOM 1617 C C . HIS B 1 69 ? 22.333 26.138 13.819 1.00 26.79 66 HIS B C 1
ATOM 1618 O O . HIS B 1 69 ? 23.303 25.433 13.559 1.00 27.92 66 HIS B O 1
ATOM 1625 N N . SER B 1 70 ? 21.130 25.927 13.297 1.00 26.17 67 SER B N 1
ATOM 1626 C CA . SER B 1 70 ? 20.894 24.758 12.467 1.00 22.39 67 SER B CA 1
ATOM 1627 C C . SER B 1 70 ? 20.426 25.021 11.066 1.00 21.67 67 SER B C 1
ATOM 1628 O O .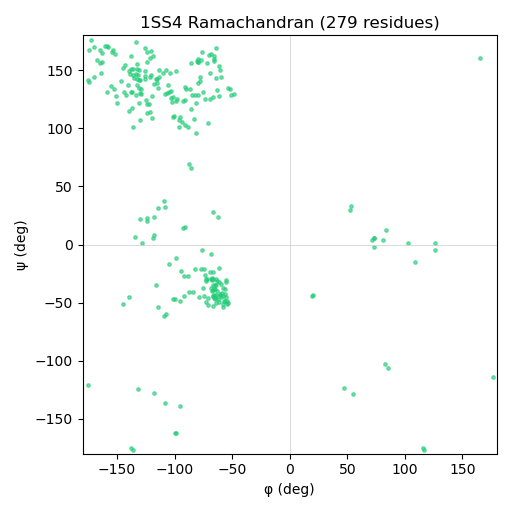 SER B 1 70 ? 19.624 25.924 10.822 1.00 20.72 67 SER B O 1
ATOM 1631 N N . ARG B 1 71 ? 20.882 24.183 10.147 1.00 18.84 68 ARG B N 1
ATOM 1632 C CA . ARG B 1 71 ? 20.495 24.380 8.762 1.00 21.08 68 ARG B CA 1
ATOM 1633 C C . ARG B 1 71 ? 20.110 23.117 8.054 1.00 21.16 68 ARG B C 1
ATOM 1634 O O . ARG B 1 71 ? 20.601 22.031 8.371 1.00 21.34 68 ARG B O 1
ATOM 1642 N N . ILE B 1 72 ? 19.226 23.275 7.077 1.00 19.51 69 ILE B N 1
ATOM 1643 C CA . ILE B 1 72 ? 18.806 22.155 6.256 1.00 20.60 69 ILE B CA 1
ATOM 1644 C C . ILE B 1 72 ? 19.079 22.568 4.834 1.00 22.43 69 ILE B C 1
ATOM 1645 O O . ILE B 1 72 ? 18.633 23.616 4.392 1.00 22.32 69 ILE B O 1
ATOM 1650 N N . GLU B 1 73 ? 19.848 21.759 4.133 1.00 23.67 70 GLU B N 1
ATOM 1651 C CA . GLU B 1 73 ? 20.149 22.058 2.753 1.00 23.72 70 GLU B CA 1
ATOM 1652 C C . GLU B 1 73 ? 19.244 21.208 1.888 1.00 25.46 70 GLU B C 1
ATOM 1653 O O . GLU B 1 73 ? 19.380 19.983 1.857 1.00 25.85 70 GLU B O 1
ATOM 1659 N N . LEU B 1 74 ? 18.299 21.853 1.213 1.00 23.38 71 LEU B N 1
ATOM 1660 C CA . LEU B 1 74 ? 17.398 21.139 0.329 1.00 22.46 71 LEU B CA 1
ATOM 1661 C C . LEU B 1 74 ? 18.124 21.077 -1.017 1.00 21.90 71 LEU B C 1
ATOM 1662 O O . LEU B 1 74 ? 18.680 22.085 -1.469 1.00 20.77 71 LEU B O 1
ATOM 1667 N N . SER B 1 75 ? 18.145 19.894 -1.641 1.00 21.53 72 SER B N 1
ATOM 1668 C CA . SER B 1 75 ? 18.842 19.721 -2.916 1.00 24.75 72 SER B CA 1
ATOM 1669 C C . SER B 1 75 ? 18.018 18.998 -3.971 1.00 23.91 72 SER B C 1
ATOM 1670 O O . SER B 1 75 ? 17.354 18.003 -3.681 1.00 21.42 72 SER B O 1
ATOM 1673 N N . ARG B 1 76 ? 18.067 19.495 -5.199 1.00 24.58 73 ARG B N 1
ATOM 1674 C CA . ARG B 1 76 ? 17.344 18.861 -6.297 1.00 24.36 73 ARG B CA 1
ATOM 1675 C C . ARG B 1 76 ? 18.347 18.537 -7.387 1.00 25.69 73 ARG B C 1
ATOM 1676 O O . ARG B 1 76 ? 19.015 19.430 -7.901 1.00 25.80 73 ARG B O 1
ATOM 1684 N N . PHE B 1 77 ? 18.467 17.264 -7.742 1.00 25.28 74 PHE B N 1
ATOM 1685 C CA . PHE B 1 77 ? 19.418 16.876 -8.779 1.00 24.91 74 PHE B CA 1
ATOM 1686 C C . PHE B 1 77 ? 18.888 17.130 -10.185 1.00 26.86 74 PHE B C 1
ATOM 1687 O O . PHE B 1 77 ? 17.763 16.746 -10.496 1.00 26.95 74 PHE B O 1
ATOM 1695 N N . LEU B 1 78 ? 19.674 17.812 -11.018 1.00 27.70 75 LEU B N 1
ATOM 1696 C CA . LEU B 1 78 ? 19.270 18.013 -12.407 1.00 29.97 75 LEU B CA 1
ATOM 1697 C C . LEU B 1 78 ? 20.091 16.979 -13.175 1.00 30.69 75 LEU B C 1
ATOM 1698 O O . LEU B 1 78 ? 19.565 16.231 -13.997 1.00 30.80 75 LEU B O 1
ATOM 1703 N N . THR B 1 79 ? 21.381 16.912 -12.870 1.00 29.42 76 THR B N 1
ATOM 1704 C CA . THR B 1 79 ? 22.266 15.943 -13.506 1.00 32.01 76 THR B CA 1
ATOM 1705 C C . THR B 1 79 ? 23.265 15.431 -12.484 1.00 30.21 76 THR B C 1
ATOM 1706 O O . THR B 1 79 ? 23.851 16.221 -11.757 1.00 33.14 76 THR B O 1
ATOM 1710 N N . PRO B 1 80 ? 23.406 14.099 -12.345 1.00 28.76 77 PRO B N 1
ATOM 1711 C CA . PRO B 1 80 ? 22.670 13.060 -13.083 1.00 27.64 77 PRO B CA 1
ATOM 1712 C C . PRO B 1 80 ? 21.318 12.948 -12.400 1.00 26.68 77 PRO B C 1
ATOM 1713 O O . PRO B 1 80 ? 21.191 13.341 -11.240 1.00 27.44 77 PRO B O 1
ATOM 1717 N N . PRO B 1 81 ? 20.289 12.445 -13.096 1.00 26.90 78 PRO B N 1
ATOM 1718 C CA . PRO B 1 81 ? 19.012 12.347 -12.380 1.00 24.68 78 PRO B CA 1
ATOM 1719 C C . PRO B 1 81 ? 19.116 11.328 -11.217 1.00 24.36 78 PRO B C 1
ATOM 1720 O O . PRO B 1 81 ? 20.047 10.500 -11.176 1.00 23.66 78 PRO B O 1
ATOM 1724 N N . THR B 1 82 ? 18.192 11.385 -10.260 1.00 22.34 79 THR B N 1
ATOM 1725 C CA . THR B 1 82 ? 18.248 10.444 -9.140 1.00 21.21 79 THR B CA 1
ATOM 1726 C C . THR B 1 82 ? 17.918 9.013 -9.562 1.00 21.04 79 THR B C 1
ATOM 1727 O O . THR B 1 82 ? 17.127 8.781 -10.482 1.00 21.76 79 THR B O 1
ATOM 1731 N N . ILE B 1 83 ? 18.539 8.055 -8.887 1.00 19.45 80 ILE B N 1
ATOM 1732 C CA . ILE B 1 83 ? 18.347 6.651 -9.222 1.00 19.34 80 ILE B CA 1
ATOM 1733 C C . ILE B 1 83 ? 17.749 5.801 -8.103 1.00 19.85 80 ILE B C 1
ATOM 1734 O O . ILE B 1 83 ? 17.638 4.584 -8.239 1.00 19.68 80 ILE B O 1
ATOM 1739 N N . ALA B 1 84 ? 17.367 6.439 -7.001 1.00 20.25 81 ALA B N 1
ATOM 1740 C CA . ALA B 1 84 ? 16.717 5.722 -5.903 1.00 21.31 81 ALA B CA 1
ATOM 1741 C C . ALA B 1 84 ? 15.963 6.7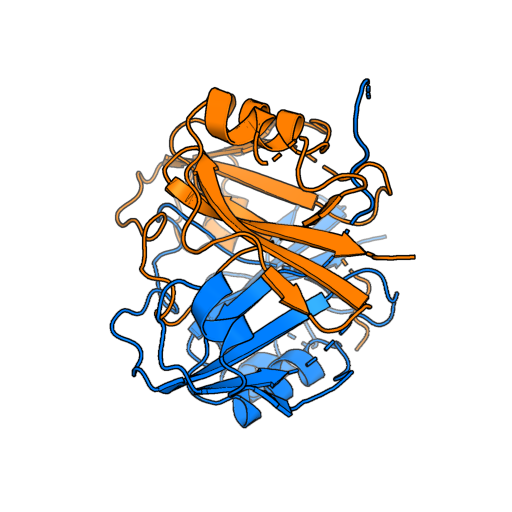09 -5.021 1.00 20.60 81 ALA B C 1
ATOM 1742 O O . ALA B 1 84 ? 16.119 7.916 -5.155 1.00 19.96 81 ALA B O 1
ATOM 1744 N N . ASP B 1 85 ? 15.178 6.179 -4.096 1.00 18.06 82 ASP B N 1
ATOM 1745 C CA . ASP B 1 85 ? 14.374 7.023 -3.236 1.00 19.47 82 ASP B CA 1
ATOM 1746 C C . ASP B 1 85 ? 14.149 6.345 -1.891 1.00 16.88 82 ASP B C 1
ATOM 1747 O O . ASP B 1 85 ? 13.738 5.195 -1.836 1.00 18.47 82 ASP B O 1
ATOM 1752 N N . HIS B 1 86 ? 14.443 7.051 -0.808 1.00 18.12 83 HIS B N 1
ATOM 1753 C CA . HIS B 1 86 ? 14.214 6.498 0.524 1.00 18.60 83 HIS B CA 1
ATOM 1754 C C . HIS B 1 86 ? 13.448 7.506 1.382 1.00 21.14 83 HIS B C 1
ATOM 1755 O O . HIS B 1 86 ? 13.464 7.420 2.610 1.00 21.78 83 HIS B O 1
ATOM 1762 N N . ARG B 1 87 ? 12.751 8.436 0.720 1.00 19.93 84 ARG B N 1
ATOM 1763 C CA . ARG B 1 87 ? 11.961 9.451 1.414 1.00 21.59 84 ARG B CA 1
ATOM 1764 C C . ARG B 1 87 ? 10.878 8.833 2.285 1.00 19.37 84 ARG B C 1
ATOM 1765 O O . ARG B 1 87 ? 10.538 9.390 3.330 1.00 20.22 84 ARG B O 1
ATOM 1773 N N . THR B 1 88 ? 10.314 7.703 1.846 1.00 21.40 85 THR B N 1
ATOM 1774 C CA . THR B 1 88 ? 9.264 7.065 2.620 1.00 21.32 85 THR B CA 1
ATOM 1775 C C . THR B 1 88 ? 9.684 5.721 3.160 1.00 22.13 85 THR B C 1
ATOM 1776 O O . THR B 1 88 ? 8.870 4.818 3.332 1.00 21.65 85 THR B O 1
ATOM 1780 N N . ALA B 1 89 ? 10.970 5.580 3.457 1.00 19.29 86 ALA B N 1
ATOM 1781 C CA . ALA B 1 89 ? 11.435 4.326 4.041 1.00 20.42 86 ALA B CA 1
ATOM 1782 C C . ALA B 1 89 ? 10.703 4.153 5.393 1.00 21.02 86 ALA B C 1
ATOM 1783 O O . ALA B 1 89 ? 10.282 5.132 6.005 1.00 22.27 86 ALA B O 1
ATOM 1785 N N . PRO B 1 90 ? 10.531 2.905 5.862 1.00 20.22 87 PRO B N 1
ATOM 1786 C CA . PRO B 1 90 ? 9.848 2.703 7.150 1.00 20.83 87 PRO B CA 1
ATOM 1787 C C . PRO B 1 90 ? 10.693 3.231 8.300 1.00 21.91 87 PRO B C 1
ATOM 1788 O O . PRO B 1 90 ? 11.897 3.450 8.140 1.00 18.47 87 PRO B O 1
ATOM 1792 N N . VAL B 1 91 ? 10.078 3.415 9.460 1.00 21.53 88 VAL B N 1
ATOM 1793 C CA . VAL B 1 91 ? 10.848 3.907 10.595 1.00 20.44 88 VAL B CA 1
ATOM 1794 C C . VAL B 1 91 ? 11.927 2.906 10.966 1.00 21.29 88 VAL B C 1
ATOM 1795 O O . VAL B 1 91 ? 13.035 3.304 11.319 1.00 20.25 88 VAL B O 1
ATOM 1799 N N . ASN B 1 92 ? 11.597 1.612 10.914 1.00 20.92 89 ASN B N 1
ATOM 1800 C CA . ASN B 1 92 ? 12.569 0.579 11.230 1.00 19.77 89 ASN B CA 1
ATOM 1801 C C . ASN B 1 92 ? 13.397 0.222 9.998 1.00 20.85 89 ASN B C 1
ATOM 1802 O O . ASN B 1 92 ? 13.318 -0.879 9.450 1.00 20.53 89 ASN B O 1
ATOM 1807 N N . ALA B 1 93 ? 14.189 1.202 9.551 1.00 20.13 90 ALA B N 1
ATOM 1808 C CA . ALA B 1 93 ? 15.077 1.035 8.404 1.00 19.42 90 ALA B CA 1
ATOM 1809 C C . ALA B 1 93 ? 16.436 1.598 8.805 1.00 17.85 90 ALA B C 1
ATOM 1810 O O . ALA B 1 93 ? 16.505 2.570 9.583 1.00 19.37 90 ALA B O 1
ATOM 1812 N N . LEU B 1 94 ? 17.516 1.004 8.289 1.00 19.31 91 LEU B N 1
ATOM 1813 C CA . LEU B 1 94 ? 18.859 1.496 8.612 1.00 20.14 91 LEU B CA 1
ATOM 1814 C C . LEU B 1 94 ? 19.152 2.752 7.782 1.00 20.49 91 LEU B C 1
ATOM 1815 O O . LEU B 1 94 ? 18.726 2.856 6.606 1.00 18.17 91 LEU B O 1
ATOM 1820 N N . GLY B 1 95 ? 19.872 3.694 8.402 1.00 19.41 92 GLY B N 1
ATOM 1821 C CA . GLY B 1 95 ? 20.219 4.948 7.746 1.00 17.34 92 GLY B CA 1
ATOM 1822 C C . GLY B 1 95 ? 19.615 6.191 8.374 1.00 18.32 92 GLY B C 1
ATOM 1823 O O . GLY B 1 95 ? 18.963 6.115 9.413 1.00 17.72 92 GLY B O 1
ATOM 1824 N N . TYR B 1 96 ? 19.830 7.351 7.750 1.00 17.57 93 TYR B N 1
ATOM 1825 C CA . TYR B 1 96 ? 19.278 8.602 8.291 1.00 18.63 93 TYR B CA 1
ATOM 1826 C C . TYR B 1 96 ? 17.775 8.408 8.479 1.00 18.94 93 TYR B C 1
ATOM 1827 O O . TYR B 1 96 ? 17.102 7.891 7.585 1.00 19.67 93 TYR B O 1
ATOM 1836 N N . LEU B 1 97 ? 17.253 8.828 9.630 1.00 17.22 94 LEU B N 1
ATOM 1837 C CA . LEU B 1 97 ? 15.834 8.631 9.915 1.00 18.98 94 LEU B CA 1
ATOM 1838 C C . LEU B 1 97 ? 15.032 9.925 9.838 1.00 17.58 94 LEU B C 1
ATOM 1839 O O . LEU B 1 97 ? 14.121 10.044 9.028 1.00 19.71 94 LEU B O 1
ATOM 1844 N N . ARG B 1 98 ? 15.373 10.904 10.661 1.00 18.70 95 ARG B N 1
ATOM 1845 C CA . ARG B 1 98 ? 14.610 12.137 10.664 1.00 20.04 95 ARG B CA 1
ATOM 1846 C C . ARG B 1 98 ? 15.309 13.235 11.424 1.00 19.44 95 ARG B C 1
ATOM 1847 O O . ARG B 1 98 ? 16.187 12.972 12.256 1.00 20.53 95 ARG B O 1
ATOM 1855 N N . VAL B 1 99 ? 14.931 14.469 11.115 1.00 18.59 96 VAL B N 1
ATOM 1856 C CA . VAL B 1 99 ? 15.430 15.594 11.862 1.00 19.34 96 VAL B CA 1
ATOM 1857 C C . VAL B 1 99 ? 14.287 15.909 12.845 1.00 19.76 96 VAL B C 1
ATOM 1858 O O . VAL B 1 99 ? 13.083 15.781 12.512 1.00 21.20 96 VAL B O 1
ATOM 1870 N N . PHE B 1 101 ? 12.548 18.743 15.494 1.00 20.30 98 PHE B N 1
ATOM 1871 C CA . PHE B 1 101 ? 12.422 20.167 15.830 1.00 21.74 98 PHE B CA 1
ATOM 1872 C C . PHE B 1 101 ? 11.618 20.371 17.124 1.00 23.37 98 PHE B C 1
ATOM 1873 O O . PHE B 1 101 ? 10.646 19.667 17.370 1.00 20.98 98 PHE B O 1
ATOM 1881 N N . THR B 1 102 ? 12.031 21.333 17.938 1.00 23.37 99 THR B N 1
ATOM 1882 C CA . THR B 1 102 ? 11.289 21.633 19.154 1.00 24.68 99 THR B CA 1
ATOM 1883 C C . THR B 1 102 ? 10.503 22.902 18.872 1.00 24.64 99 THR B C 1
ATOM 1884 O O . THR B 1 102 ? 11.067 23.910 18.432 1.00 22.49 99 THR B O 1
ATOM 1888 N N . VAL B 1 103 ? 9.192 22.839 19.084 1.00 23.68 100 VAL B N 1
ATOM 1889 C CA . VAL B 1 103 ? 8.351 23.988 18.835 1.00 25.04 100 VAL B CA 1
ATOM 1890 C C . VAL B 1 103 ? 7.612 24.382 20.111 1.00 27.47 100 VAL B C 1
ATOM 1891 O O . VAL B 1 103 ? 7.463 23.574 21.038 1.00 27.18 100 VAL B O 1
ATOM 1895 N N . GLU B 1 104 ? 7.141 25.619 20.144 1.00 26.68 101 GLU B N 1
ATOM 1896 C CA . GLU B 1 104 ? 6.440 26.131 21.317 1.00 27.82 101 GLU B CA 1
ATOM 1897 C C . GLU B 1 104 ? 5.122 25.426 21.574 1.00 25.72 101 GLU B C 1
ATOM 1898 O O . GLU B 1 104 ? 4.771 25.169 22.725 1.00 24.98 101 GLU B O 1
ATOM 1904 N N . ASP B 1 105 ? 4.400 25.105 20.501 1.00 25.95 102 ASP B N 1
ATOM 1905 C CA . ASP B 1 105 ? 3.085 24.476 20.624 1.00 26.05 102 ASP B CA 1
ATOM 1906 C C . ASP B 1 105 ? 2.938 23.337 19.633 1.00 23.47 102 ASP B C 1
ATOM 1907 O O . ASP B 1 105 ? 2.666 23.574 18.470 1.00 24.37 102 ASP B O 1
ATOM 1912 N N . ILE B 1 106 ? 3.102 22.103 20.094 1.00 24.96 103 ILE B N 1
ATOM 1913 C CA . ILE B 1 106 ? 3.024 20.962 19.185 1.00 25.27 103 ILE B CA 1
ATOM 1914 C C . ILE B 1 106 ? 1.635 20.740 18.604 1.00 25.27 103 ILE B C 1
ATOM 1915 O O . ILE B 1 106 ? 1.489 20.258 17.483 1.00 23.52 103 ILE B O 1
ATOM 1920 N N . ASP B 1 107 ? 0.601 21.107 19.346 1.00 24.06 104 ASP B N 1
ATOM 1921 C CA . ASP B 1 107 ? -0.751 20.914 18.825 1.00 25.92 104 ASP B CA 1
ATOM 1922 C C . ASP B 1 107 ? -1.024 21.793 17.611 1.00 24.78 104 ASP B C 1
ATOM 1923 O O . ASP B 1 107 ? -1.552 21.316 16.601 1.00 26.17 104 ASP B O 1
ATOM 1928 N N . GLU B 1 108 ? -0.655 23.068 17.705 1.00 23.90 105 GLU B N 1
ATOM 1929 C CA . GLU B 1 108 ? -0.877 24.011 16.611 1.00 24.00 105 GLU B CA 1
ATOM 1930 C C . GLU B 1 108 ? -0.008 23.617 15.415 1.00 24.46 105 GLU B C 1
ATOM 1931 O O . GLU B 1 108 ? -0.439 23.711 14.273 1.00 23.63 105 GLU B O 1
ATOM 1945 N N . VAL B 1 110 ? 1.055 20.534 14.610 1.00 22.30 107 VAL B N 1
ATOM 1946 C CA . VAL B 1 110 ? 0.516 19.314 13.992 1.00 25.24 107 VAL B CA 1
ATOM 1947 C C . VAL B 1 110 ? -0.728 19.630 13.187 1.00 26.85 107 VAL B C 1
ATOM 1948 O O . VAL B 1 110 ? -0.896 19.140 12.056 1.00 25.62 107 VAL B O 1
ATOM 1952 N N . SER B 1 111 ? -1.591 20.460 13.764 1.00 26.18 108 SER B N 1
ATOM 1953 C CA . SER B 1 111 ? -2.813 20.839 13.082 1.00 29.85 108 SER B CA 1
ATOM 1954 C C . SER B 1 111 ? -2.517 21.585 11.769 1.00 28.33 108 SER B C 1
ATOM 1955 O O . SER B 1 111 ? -3.091 21.270 10.726 1.00 29.71 108 SER B O 1
ATOM 1958 N N . ARG B 1 112 ? -1.614 22.561 11.810 1.00 28.90 109 ARG B N 1
ATOM 1959 C CA . ARG B 1 112 ? -1.282 23.339 10.617 1.00 28.95 109 ARG B CA 1
ATOM 1960 C C . ARG B 1 112 ? -0.624 22.486 9.526 1.00 30.12 109 ARG B C 1
ATOM 1961 O O . ARG B 1 112 ? -0.998 22.550 8.339 1.00 28.62 109 ARG B O 1
ATOM 1969 N N . LEU B 1 113 ? 0.356 21.680 9.918 1.00 28.32 110 LEU B N 1
ATOM 1970 C CA . LEU B 1 113 ? 1.029 20.837 8.941 1.00 28.93 110 LEU B CA 1
ATOM 1971 C C . LEU B 1 113 ? 0.074 19.821 8.340 1.00 28.86 110 LEU B C 1
ATOM 1972 O O . LEU B 1 113 ? 0.077 19.598 7.127 1.00 30.74 110 LEU B O 1
ATOM 1977 N N . THR B 1 114 ? -0.753 19.205 9.175 1.00 30.50 111 THR B N 1
ATOM 1978 C CA . THR B 1 114 ? -1.677 18.214 8.664 1.00 32.20 111 THR B CA 1
ATOM 1979 C C . THR B 1 114 ? -2.688 18.851 7.706 1.00 34.34 111 THR B C 1
ATOM 1980 O O . THR B 1 114 ? -3.086 18.233 6.719 1.00 34.20 111 THR B O 1
ATOM 1984 N N . LYS B 1 115 ? -3.081 20.092 7.983 1.00 36.66 112 LYS B N 1
ATOM 1985 C CA . LYS B 1 115 ? -4.025 20.802 7.120 1.00 37.80 112 LYS B CA 1
ATOM 1986 C C . LYS B 1 115 ? -3.424 20.956 5.736 1.00 38.39 112 LYS B C 1
ATOM 1987 O O . LYS B 1 115 ? -4.130 20.955 4.731 1.00 36.43 112 LYS B O 1
ATOM 1993 N N . HIS B 1 116 ? -2.108 21.091 5.691 1.00 37.56 113 HIS B N 1
ATOM 1994 C CA . HIS B 1 116 ? -1.410 21.251 4.432 1.00 39.43 113 HIS B CA 1
ATOM 1995 C C . HIS B 1 116 ? -0.951 19.926 3.815 1.00 39.01 113 HIS B C 1
ATOM 1996 O O . HIS B 1 116 ? -0.111 19.923 2.917 1.00 40.56 113 HIS B O 1
ATOM 2003 N N . GLY B 1 117 ? -1.480 18.804 4.298 1.00 35.97 114 GLY B N 1
ATOM 2004 C CA . GLY B 1 117 ? -1.094 17.522 3.721 1.00 35.67 114 GLY B CA 1
ATOM 2005 C C . GLY B 1 117 ? -0.208 16.563 4.510 1.00 33.00 114 GLY B C 1
ATOM 2006 O O . GLY B 1 117 ? -0.098 15.387 4.142 1.00 32.44 114 GLY B O 1
ATOM 2007 N N . ALA B 1 118 ? 0.430 17.041 5.575 1.00 29.35 115 ALA B N 1
ATOM 2008 C CA . ALA B 1 118 ? 1.280 16.170 6.381 1.00 29.07 115 ALA B CA 1
ATOM 2009 C C . ALA B 1 118 ? 0.422 15.108 7.066 1.00 29.48 115 ALA B C 1
ATOM 2010 O O . ALA B 1 118 ? -0.778 15.299 7.244 1.00 29.94 115 ALA B O 1
ATOM 2012 N N . GLU B 1 119 ? 1.043 13.998 7.451 1.00 27.83 116 GLU B N 1
ATOM 2013 C CA . GLU B 1 119 ? 0.345 12.920 8.139 1.00 29.94 116 GLU B CA 1
ATOM 2014 C C . GLU B 1 119 ? 1.145 12.352 9.300 1.00 28.50 116 GLU B C 1
ATOM 2015 O O . GLU B 1 119 ? 2.333 12.054 9.158 1.00 27.73 116 GLU B O 1
ATOM 2021 N N . LEU B 1 120 ? 0.492 12.216 10.452 1.00 25.63 117 LEU B N 1
ATOM 2022 C CA . LEU B 1 120 ? 1.133 11.644 11.629 1.00 27.14 117 LEU B CA 1
ATOM 2023 C C . LEU B 1 120 ? 1.498 10.190 11.346 1.00 26.95 117 LEU B C 1
ATOM 2024 O O . LEU B 1 120 ? 0.761 9.478 10.664 1.00 25.86 117 LEU B O 1
ATOM 2029 N N . VAL B 1 121 ? 2.631 9.746 11.871 1.00 25.47 118 VAL B N 1
ATOM 2030 C CA . VAL B 1 121 ? 3.060 8.363 11.690 1.00 26.71 118 VAL B CA 1
ATOM 2031 C C . VAL B 1 121 ? 2.551 7.522 12.852 1.00 28.18 118 VAL B C 1
ATOM 2032 O O . VAL B 1 121 ? 2.048 6.419 12.650 1.00 27.86 118 VAL B O 1
ATOM 2036 N N . GLY B 1 122 ? 2.691 8.057 14.064 1.00 28.87 119 GLY B N 1
ATOM 2037 C CA . GLY B 1 122 ? 2.214 7.388 15.257 1.00 29.92 119 GLY B CA 1
ATOM 2038 C C . GLY B 1 122 ? 1.170 8.343 15.796 1.00 30.84 119 GLY B C 1
ATOM 2039 O O . GLY B 1 122 ? 0.263 8.738 15.076 1.00 32.63 119 GLY B O 1
ATOM 2040 N N . GLU B 1 123 ? 1.279 8.707 17.063 1.00 30.51 120 GLU B N 1
ATOM 2041 C CA . GLU B 1 123 ? 0.360 9.668 17.631 1.00 30.94 120 GLU B CA 1
ATOM 2042 C C . GLU B 1 123 ? 1.228 10.658 18.408 1.00 29.45 120 GLU B C 1
ATOM 2043 O O . GLU B 1 123 ? 2.448 10.483 18.474 1.00 25.86 120 GLU B O 1
ATOM 2049 N N . VAL B 1 124 ? 0.628 11.717 18.944 1.00 26.93 121 VAL B N 1
ATOM 2050 C CA . VAL B 1 124 ? 1.400 12.688 19.722 1.00 27.37 121 VAL B CA 1
ATOM 2051 C C . VAL B 1 124 ? 1.528 12.064 21.109 1.00 27.04 121 VAL B C 1
ATOM 2052 O O . VAL B 1 124 ? 0.522 11.784 21.764 1.00 28.04 121 VAL B O 1
ATOM 2056 N N . VAL B 1 125 ? 2.767 11.871 21.549 1.00 24.29 122 VAL B N 1
ATOM 2057 C CA . VAL B 1 125 ? 3.063 11.193 22.807 1.00 26.70 122 VAL B CA 1
ATOM 2058 C C . VAL B 1 125 ? 3.739 12.044 23.875 1.00 27.54 122 VAL B C 1
ATOM 2059 O O . VAL B 1 125 ? 4.594 12.879 23.571 1.00 24.77 122 VAL B O 1
ATOM 2063 N N . GLN B 1 126 ? 3.362 11.824 25.134 1.00 26.48 123 GLN B N 1
ATOM 2064 C CA . GLN B 1 126 ? 3.983 12.559 26.225 1.00 27.38 123 GLN B CA 1
ATOM 2065 C C . GLN B 1 126 ? 4.951 11.656 26.961 1.00 28.27 123 GLN B C 1
ATOM 2066 O O . GLN B 1 126 ? 4.610 10.519 27.307 1.00 26.80 123 GLN B O 1
ATOM 2072 N N . TYR B 1 127 ? 6.163 12.153 27.181 1.00 29.78 124 TYR B N 1
ATOM 2073 C CA . TYR B 1 127 ? 7.183 11.410 27.912 1.00 32.15 124 TYR B CA 1
ATOM 2074 C C . TYR B 1 127 ? 7.175 12.014 29.309 1.00 31.66 124 TYR B C 1
ATOM 2075 O O . TYR B 1 127 ? 7.575 13.161 29.496 1.00 28.47 124 TYR B O 1
ATOM 2084 N N . GLU B 1 128 ? 6.685 11.242 30.273 1.00 34.06 125 GLU B N 1
ATOM 2085 C CA . GLU B 1 128 ? 6.573 11.700 31.652 1.00 37.00 125 GLU B CA 1
ATOM 2086 C C . GLU B 1 128 ? 5.946 13.092 31.730 1.00 36.71 125 GLU B C 1
ATOM 2087 O O . GLU B 1 128 ? 4.839 13.301 31.245 1.00 36.98 125 GLU B O 1
ATOM 2093 N N . ASN B 1 129 ? 6.648 14.035 32.349 1.00 37.02 126 ASN B N 1
ATOM 2094 C CA . ASN B 1 129 ? 6.176 15.409 32.483 1.00 37.73 126 ASN B CA 1
ATOM 2095 C C . ASN B 1 129 ? 7.252 16.313 31.878 1.00 37.11 126 ASN B C 1
ATOM 2096 O O . ASN B 1 129 ? 7.340 17.500 32.207 1.00 35.99 126 ASN B O 1
ATOM 2101 N N . SER B 1 130 ? 8.068 15.747 30.996 1.00 35.43 127 SER B N 1
ATOM 2102 C CA . SER B 1 130 ? 9.165 16.493 30.389 1.00 36.03 127 SER B CA 1
ATOM 2103 C C . SER B 1 130 ? 8.862 17.014 28.991 1.00 34.78 127 SER B C 1
ATOM 2104 O O . SER B 1 130 ? 9.128 18.170 28.686 1.00 33.87 127 SER B O 1
ATOM 2107 N N . TYR B 1 131 ? 8.318 16.168 28.128 1.00 32.85 128 TYR B N 1
ATOM 2108 C CA . TYR B 1 131 ? 8.007 16.648 26.794 1.00 34.54 128 TYR B CA 1
ATOM 2109 C C . TYR B 1 131 ? 6.979 15.834 26.050 1.00 31.43 128 TYR B C 1
ATOM 2110 O O . TYR B 1 131 ? 6.548 14.777 26.500 1.00 31.15 128 TYR B O 1
ATOM 2119 N N . ARG B 1 132 ? 6.564 16.372 24.913 1.00 29.45 129 ARG B N 1
ATOM 2120 C CA . ARG B 1 132 ? 5.614 15.713 24.042 1.00 27.05 129 ARG B CA 1
ATOM 2121 C C . ARG B 1 132 ? 6.291 15.659 22.680 1.00 27.22 129 ARG B C 1
ATOM 2122 O O . ARG B 1 132 ? 7.047 16.569 22.324 1.00 25.06 129 ARG B O 1
ATOM 2130 N N . LEU B 1 133 ? 6.046 14.588 21.932 1.00 25.63 130 LEU B N 1
ATOM 2131 C CA . LEU B 1 133 ? 6.652 14.465 20.615 1.00 24.52 130 LEU B CA 1
ATOM 2132 C C . LEU B 1 133 ? 5.847 13.602 19.666 1.00 24.92 130 LEU B C 1
ATOM 2133 O O . LEU B 1 133 ? 4.944 12.851 20.075 1.00 23.95 130 LEU B O 1
ATOM 2138 N N . CYS B 1 134 ? 6.223 13.673 18.394 1.00 23.38 131 CYS B N 1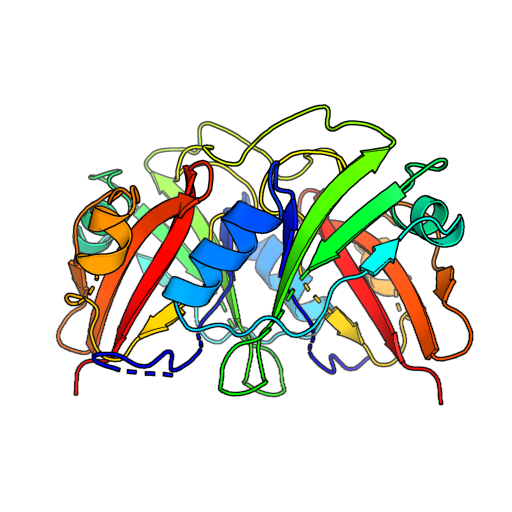
ATOM 2139 C CA . CYS B 1 134 ? 5.576 12.880 17.383 1.00 24.04 131 CYS B CA 1
ATOM 2140 C C . CYS B 1 134 ? 6.429 12.813 16.140 1.00 23.28 131 CYS B C 1
ATOM 2141 O O . CYS B 1 134 ? 7.388 13.591 15.978 1.00 21.09 131 CYS B O 1
ATOM 2144 N N . TYR B 1 135 ? 6.080 11.863 15.277 1.00 22.72 132 TYR B N 1
ATOM 2145 C CA . TYR B 1 135 ? 6.734 11.699 13.988 1.00 23.04 132 TYR B CA 1
ATOM 2146 C C . TYR B 1 135 ? 5.637 12.028 12.984 1.00 24.71 132 TYR B C 1
ATOM 2147 O O . TYR B 1 135 ? 4.511 11.556 13.109 1.00 25.94 132 TYR B O 1
ATOM 2156 N N . ILE B 1 136 ? 5.974 12.826 11.984 1.00 23.44 133 ILE B N 1
ATOM 2157 C CA . ILE B 1 136 ? 5.023 13.209 10.967 1.00 24.31 133 ILE B CA 1
ATOM 2158 C C . ILE B 1 136 ? 5.673 13.124 9.581 1.00 25.09 133 ILE B C 1
ATOM 2159 O O . ILE B 1 136 ? 6.885 13.349 9.434 1.00 23.56 133 ILE B O 1
ATOM 2164 N N . ARG B 1 137 ? 4.898 12.748 8.575 1.00 20.91 134 ARG B N 1
ATOM 2165 C CA . ARG B 1 137 ? 5.454 12.737 7.233 1.00 22.87 134 ARG B CA 1
ATOM 2166 C C . ARG B 1 137 ? 5.000 14.025 6.578 1.00 23.48 134 ARG B C 1
ATOM 2167 O O . ARG B 1 137 ? 3.790 14.320 6.510 1.00 23.94 134 ARG B O 1
ATOM 2175 N N . GLY B 1 138 ? 5.973 14.799 6.109 1.00 22.43 135 GLY B N 1
ATOM 2176 C CA . GLY B 1 138 ? 5.669 16.082 5.505 1.00 24.29 135 GLY B CA 1
ATOM 2177 C C . GLY B 1 138 ? 5.855 16.103 4.005 1.00 23.50 135 GLY B C 1
ATOM 2178 O O . GLY B 1 138 ? 5.464 15.162 3.301 1.00 22.38 135 GLY B O 1
ATOM 2179 N N . VAL B 1 139 ? 6.475 17.172 3.518 1.00 24.15 136 VAL B N 1
ATOM 2180 C CA . VAL B 1 139 ? 6.710 17.317 2.088 1.00 24.02 136 VAL B CA 1
ATOM 2181 C C . VAL B 1 139 ? 7.306 16.035 1.497 1.00 23.87 136 VAL B C 1
ATOM 2182 O O . VAL B 1 139 ? 8.272 15.467 2.025 1.00 20.06 136 VAL B O 1
ATOM 2186 N N . GLU B 1 140 ? 6.688 15.572 0.409 1.00 23.81 137 GLU B N 1
ATOM 2187 C CA . GLU B 1 140 ? 7.114 14.361 -0.295 1.00 24.18 137 GLU B CA 1
ATOM 2188 C C . GLU B 1 140 ? 7.269 13.121 0.608 1.00 24.19 137 GLU B C 1
ATOM 2189 O O . GLU B 1 140 ? 8.086 12.230 0.327 1.00 21.61 137 GLU B O 1
ATOM 2195 N N . GLY B 1 141 ? 6.469 13.081 1.678 1.00 21.71 138 GLY B N 1
ATOM 2196 C CA . GLY B 1 141 ? 6.479 11.969 2.619 1.00 20.17 138 GLY B CA 1
ATOM 2197 C C . GLY B 1 141 ? 7.693 11.905 3.541 1.00 18.13 138 GLY B C 1
ATOM 2198 O O . GLY B 1 141 ? 7.843 10.953 4.302 1.00 17.94 138 GLY B O 1
ATOM 2199 N N . ILE B 1 142 ? 8.557 12.906 3.478 1.00 21.48 139 ILE B N 1
ATOM 2200 C CA . ILE B 1 142 ? 9.771 12.910 4.308 1.00 18.47 139 ILE B CA 1
ATOM 2201 C C . ILE B 1 142 ? 9.438 12.943 5.801 1.00 19.61 139 ILE B C 1
ATOM 2202 O O . ILE B 1 142 ? 8.619 13.743 6.245 1.00 19.41 139 ILE B O 1
ATOM 2207 N N . LEU B 1 143 ? 10.096 12.071 6.559 1.00 19.49 140 LEU B N 1
ATOM 2208 C CA . LEU B 1 143 ? 9.869 11.930 7.997 1.00 20.34 140 LEU B CA 1
ATOM 2209 C C . LEU B 1 143 ? 10.496 13.056 8.797 1.00 22.07 140 LEU B C 1
ATOM 2210 O O . LEU B 1 143 ? 11.676 13.368 8.613 1.00 20.70 140 LEU B O 1
ATOM 2215 N N . ILE B 1 144 ? 9.712 13.647 9.696 1.00 17.85 141 ILE B N 1
ATOM 2216 C CA . ILE B 1 144 ? 10.195 14.736 10.535 1.00 21.33 141 ILE B CA 1
ATOM 2217 C C . ILE B 1 144 ? 9.650 14.531 11.949 1.00 22.07 141 ILE B C 1
ATOM 2218 O O . ILE B 1 144 ? 8.550 13.991 12.121 1.00 23.43 141 ILE B O 1
ATOM 2223 N N . GLY B 1 145 ? 10.436 14.922 12.952 1.00 20.29 142 GLY B N 1
ATOM 2224 C CA . GLY B 1 145 ? 9.993 14.794 14.330 1.00 18.82 142 GLY B CA 1
ATOM 2225 C C . GLY B 1 145 ? 9.671 16.171 14.873 1.00 19.77 142 GLY B C 1
ATOM 2226 O O . GLY B 1 145 ? 10.241 17.178 14.428 1.00 19.24 142 GLY B O 1
ATOM 2227 N N . LEU B 1 146 ? 8.726 16.235 15.809 1.00 20.58 143 LEU B N 1
ATOM 2228 C CA . LEU B 1 146 ? 8.364 17.504 16.427 1.00 20.75 143 LEU B CA 1
ATOM 2229 C C . LEU B 1 146 ? 8.282 17.160 17.895 1.00 22.35 143 LEU B C 1
ATOM 2230 O O . LEU B 1 146 ? 7.886 16.049 18.244 1.00 21.39 143 LEU B O 1
ATOM 2235 N N . ALA B 1 147 ? 8.706 18.100 18.738 1.00 22.99 144 ALA B N 1
ATOM 2236 C CA . ALA B 1 147 ? 8.682 17.938 20.178 1.00 20.69 144 ALA B CA 1
ATOM 2237 C C . ALA B 1 147 ? 8.333 19.269 20.821 1.00 24.62 144 ALA B C 1
ATOM 2238 O O . ALA B 1 147 ? 8.572 20.341 20.247 1.00 24.78 144 ALA B O 1
ATOM 2240 N N . GLU B 1 148 ? 7.763 19.199 22.021 1.00 23.26 145 GLU B N 1
ATOM 2241 C CA . GLU B 1 148 ? 7.464 20.406 22.774 1.00 24.38 145 GLU B CA 1
ATOM 2242 C C . GLU B 1 148 ? 8.023 20.157 24.179 1.00 25.99 145 GLU B C 1
ATOM 2243 O O . GLU B 1 148 ? 7.833 19.076 24.733 1.00 28.36 145 GLU B O 1
ATOM 2249 N N . GLU B 1 149 ? 8.725 21.134 24.738 1.00 28.71 146 GLU B N 1
ATOM 2250 C CA . GLU B 1 149 ? 9.273 21.003 26.087 1.00 33.23 146 GLU B CA 1
ATOM 2251 C C . GLU B 1 149 ? 8.161 21.414 27.040 1.00 33.92 146 GLU B C 1
ATOM 2252 O O . GLU B 1 149 ? 7.590 22.492 26.888 1.00 32.84 146 GLU B O 1
ATOM 2258 N N . LEU B 1 150 ? 7.869 20.576 28.028 1.00 35.93 147 LEU B N 1
ATOM 2259 C CA . LEU B 1 150 ? 6.820 20.898 28.991 1.00 38.93 147 LEU B CA 1
ATOM 2260 C C . LEU B 1 150 ? 7.418 21.662 30.170 1.00 42.71 147 LEU B C 1
ATOM 2261 O O . LEU B 1 150 ? 8.455 21.275 30.710 1.00 43.72 147 LEU B O 1
ATOM 2266 N N . GLY B 1 151 ? 6.765 22.747 30.565 1.00 46.79 148 GLY B N 1
ATOM 2267 C CA . GLY B 1 151 ? 7.274 23.525 31.680 1.00 52.31 148 GLY B CA 1
ATOM 2268 C C . GLY B 1 151 ? 8.532 24.288 31.308 1.00 54.90 148 GLY B C 1
ATOM 2269 O O . GLY B 1 151 ? 8.720 24.580 30.102 1.00 55.86 148 GLY B O 1
#

Sequence (283 aa):
AAKNKLLRDNVSIVVESLDNAISFFEEIGLNLEGRANVEGEWAGRVTGLGSQCVEIAVTPDGHSRIELSRFLTPPTIADHRTAPVNALGYLRVFTVEDIDEVSRLTKHGAELVGEVVQYENSYRLCYIRGVEGILIGLAEELGNKLLRDNVSIVVESLDNAISFFEEIGLNLEGRANVEGEWAGRVTGLGSQCVEIAVTPDGHSRIELSRFLTPPTIADHRTAPVNALGYLRVFTVEDIDEVSRLTKHGAELVGEVVQYENSYRLCYIRGVEGILIGLAEELG

Radius of gyration: 18.32 Å; Cα contacts (8 Å, |Δi|>4): 694; chains: 2; bounding box: 48×41×47 Å

B-factor: mean 33.01, std 11.16, range [11.96, 67.33]

Solvent-accessible surface area: 12110 Å² total

InterPro domains:
  IPR029068 Glyoxalase/Bleomycin resistance protein/Dihydroxybiphenyl dioxygenase [G3DSA:3.10.180.10] (1-150)
  IPR029068 Glyoxalase/Bleomycin resistance protein/Dihydroxybiphenyl dioxygenase [SSF54593] (4-145)
  IPR037523 Vicinal oxygen chelate (VOC), core domain [PS51819] (8-146)
  IPR051785 Methylmalonyl-CoA/ethylmalonyl-CoA epimerase [PTHR43048] (3-146)

CATH classification: 3.10.180.10

Organism: Bacillus cereus (strain ATCC 14579 / DSM 31 / CCUG 7414 / JCM 2152 / NBRC 15305 / NCIMB 9373 / NCTC 2599 / NRRL B-3711) (NCBI:txid226900)